Protein AF-A0A1Q7Y0C9-F1 (afdb_monomer_lite)

Structure (mmCIF, N/CA/C/O backbone):
data_AF-A0A1Q7Y0C9-F1
#
_entry.id   AF-A0A1Q7Y0C9-F1
#
loop_
_atom_site.group_PDB
_atom_site.id
_atom_site.type_symbol
_atom_site.label_atom_id
_atom_site.label_alt_id
_atom_site.label_comp_id
_atom_site.label_asym_id
_atom_site.label_entity_id
_atom_site.label_seq_id
_atom_site.pdbx_PDB_ins_code
_atom_site.Cartn_x
_atom_site.Cartn_y
_atom_site.Cartn_z
_atom_site.occupancy
_atom_site.B_iso_or_equiv
_atom_site.auth_seq_id
_atom_site.auth_comp_id
_atom_site.auth_asym_id
_atom_site.auth_atom_id
_atom_site.pdbx_PDB_model_num
ATOM 1 N N . MET A 1 1 ? -30.301 -4.839 29.685 1.00 45.22 1 MET A N 1
ATOM 2 C CA . MET A 1 1 ? -29.596 -4.344 28.488 1.00 45.22 1 MET A CA 1
ATOM 3 C C . MET A 1 1 ? -28.130 -4.362 28.847 1.00 45.22 1 MET A C 1
ATOM 5 O O . MET A 1 1 ? -27.783 -3.764 29.854 1.00 45.22 1 MET A O 1
ATOM 9 N N . THR A 1 2 ? -27.330 -5.170 28.160 1.00 51.69 2 THR A N 1
ATOM 10 C CA . THR A 1 2 ? -25.872 -5.167 28.324 1.00 51.69 2 THR A CA 1
ATOM 11 C C . THR A 1 2 ? -25.361 -3.775 27.978 1.00 51.69 2 THR A C 1
ATOM 13 O O . THR A 1 2 ? -25.738 -3.238 26.938 1.00 51.69 2 THR A O 1
ATOM 16 N N . ASP A 1 3 ? -24.604 -3.178 28.890 1.00 73.81 3 ASP A N 1
ATOM 17 C CA . ASP A 1 3 ? -24.022 -1.852 28.701 1.00 73.81 3 ASP A CA 1
ATOM 18 C C . ASP A 1 3 ? -23.021 -1.920 27.531 1.00 73.81 3 ASP A C 1
ATOM 20 O O . ASP A 1 3 ? -22.303 -2.912 27.389 1.00 73.81 3 ASP A O 1
ATOM 24 N N . PHE A 1 4 ? -23.042 -0.933 26.636 1.00 86.06 4 PHE A N 1
ATOM 25 C CA . PHE A 1 4 ? -22.224 -0.933 25.418 1.00 86.06 4 PHE A CA 1
ATOM 26 C C . PHE A 1 4 ? -20.735 -0.820 25.776 1.00 86.06 4 PHE A C 1
ATOM 28 O O . PHE A 1 4 ? -20.352 0.054 26.557 1.00 86.06 4 PHE A O 1
ATOM 35 N N . ALA A 1 5 ? -19.906 -1.698 25.205 1.00 94.81 5 ALA A N 1
ATOM 36 C CA . ALA A 1 5 ? -18.457 -1.712 25.390 1.00 94.81 5 ALA A CA 1
ATOM 37 C C . ALA A 1 5 ? -17.766 -1.419 24.043 1.00 94.81 5 ALA A C 1
ATOM 39 O O . ALA A 1 5 ? -17.769 -2.284 23.160 1.00 94.81 5 ALA A O 1
ATOM 40 N N . PRO A 1 6 ? -17.225 -0.203 23.834 1.00 97.12 6 PRO A N 1
ATOM 41 C CA . PRO A 1 6 ? -16.571 0.160 22.582 1.00 97.12 6 PRO A CA 1
ATOM 42 C C . PRO A 1 6 ? -15.253 -0.597 22.413 1.00 97.12 6 PRO A C 1
ATOM 44 O O . PRO A 1 6 ? -14.528 -0.831 23.378 1.00 97.12 6 PRO A O 1
ATOM 47 N N . ARG A 1 7 ? -14.909 -0.924 21.166 1.00 97.69 7 ARG A N 1
ATOM 48 C CA . ARG A 1 7 ? -13.660 -1.603 20.818 1.00 97.69 7 ARG A CA 1
ATOM 49 C C . ARG A 1 7 ? -12.963 -0.894 19.670 1.00 97.69 7 ARG A C 1
ATOM 51 O O . ARG A 1 7 ? -13.550 -0.747 18.606 1.00 97.69 7 ARG A O 1
ATOM 58 N N . LEU A 1 8 ? -11.706 -0.503 19.847 1.00 97.25 8 LEU A N 1
ATOM 59 C CA . LEU A 1 8 ? -10.852 -0.079 18.742 1.00 97.25 8 LEU A CA 1
ATOM 60 C C . LEU A 1 8 ? -10.494 -1.276 17.871 1.00 97.25 8 LEU A C 1
ATOM 62 O O . LEU A 1 8 ? -10.134 -2.350 18.360 1.00 97.25 8 LEU A O 1
ATOM 66 N N . ARG A 1 9 ? -10.503 -1.064 16.562 1.00 95.69 9 ARG A N 1
ATOM 67 C CA . ARG A 1 9 ? -9.889 -2.015 15.636 1.00 95.69 9 ARG A CA 1
ATOM 68 C C . ARG A 1 9 ? -8.356 -1.891 15.661 1.00 95.69 9 ARG A C 1
ATOM 70 O O . ARG A 1 9 ? -7.823 -0.927 16.214 1.00 95.69 9 ARG A O 1
ATOM 77 N N . PRO A 1 10 ? -7.620 -2.810 15.013 1.00 92.62 10 PRO A N 1
ATOM 78 C CA . PRO A 1 10 ? -6.186 -2.644 14.801 1.00 92.62 10 PRO A CA 1
ATOM 79 C C . PRO A 1 10 ? -5.892 -1.344 14.035 1.00 92.62 10 PRO A C 1
ATOM 81 O O . PRO A 1 10 ? -6.338 -1.160 12.900 1.00 92.62 10 PRO A O 1
ATOM 84 N N . LEU A 1 11 ? -5.164 -0.438 14.685 1.00 94.62 11 LEU A N 1
ATOM 85 C CA . LEU A 1 11 ? -4.828 0.905 14.213 1.00 94.62 11 LEU A CA 1
ATOM 86 C C . LEU A 1 11 ? -3.353 1.187 14.493 1.00 94.62 11 LEU A C 1
ATOM 88 O O . LEU A 1 11 ? -2.754 0.585 15.386 1.00 94.62 11 LEU A O 1
ATOM 92 N N . GLU A 1 12 ? -2.773 2.134 13.762 1.00 94.19 12 GLU A N 1
ATOM 93 C CA . GLU A 1 12 ? -1.413 2.591 14.032 1.00 94.19 12 GLU A CA 1
ATOM 94 C C . GLU A 1 12 ? -1.440 3.829 14.931 1.00 94.19 12 GLU A C 1
ATOM 96 O O . GLU A 1 12 ? -2.033 4.852 14.578 1.00 94.19 12 GLU A O 1
ATOM 101 N N . ALA A 1 13 ? -0.754 3.745 16.072 1.00 94.88 13 ALA A N 1
ATOM 102 C CA . ALA A 1 13 ? -0.490 4.877 16.950 1.00 94.88 13 ALA A CA 1
ATOM 103 C C . ALA A 1 13 ? 0.917 5.433 16.697 1.00 94.88 13 ALA A C 1
ATOM 105 O O . ALA A 1 13 ? 1.903 4.697 16.758 1.00 94.88 13 ALA A O 1
ATOM 106 N N . PHE A 1 14 ? 1.030 6.739 16.464 1.00 94.06 14 PHE A N 1
ATOM 107 C CA . PHE A 1 14 ? 2.311 7.388 16.186 1.00 94.06 14 PHE A CA 1
ATOM 108 C C . PHE A 1 14 ? 2.414 8.759 16.874 1.00 94.06 14 PHE A C 1
ATOM 110 O O . PHE A 1 14 ? 1.404 9.433 17.083 1.00 94.06 14 PHE A O 1
ATOM 117 N N . PRO A 1 15 ? 3.623 9.187 17.279 1.00 94.38 15 PRO A N 1
ATOM 118 C CA . PRO A 1 15 ? 3.812 10.479 17.924 1.00 94.38 15 PRO A CA 1
ATOM 119 C C . PRO A 1 15 ? 3.786 11.621 16.904 1.00 94.38 15 PRO A C 1
ATOM 121 O O . PRO A 1 15 ? 4.458 11.556 15.876 1.00 94.38 15 PRO A O 1
ATOM 124 N N . VAL A 1 16 ? 3.104 12.714 17.244 1.00 94.00 16 VAL A N 1
ATOM 125 C CA . VAL A 1 16 ? 3.073 13.950 16.450 1.00 94.00 16 VAL A CA 1
ATOM 126 C C . VAL A 1 16 ? 3.306 15.177 17.329 1.00 94.00 16 VAL A C 1
ATOM 128 O O . VAL A 1 16 ? 3.037 15.160 18.531 1.00 94.00 16 VAL A O 1
ATOM 131 N N . GLN A 1 17 ? 3.836 16.246 16.733 1.00 92.06 17 GLN A N 1
ATOM 132 C CA . GLN A 1 17 ? 3.912 17.561 17.368 1.00 92.06 17 GLN A CA 1
ATOM 133 C C . GLN A 1 17 ? 2.666 18.359 16.987 1.00 92.06 17 GLN A C 1
ATOM 135 O O . GLN A 1 17 ? 2.412 18.577 15.805 1.00 92.06 17 GLN A O 1
ATOM 140 N N . HIS A 1 18 ? 1.904 18.800 17.979 1.00 86.81 18 HIS A N 1
ATOM 141 C CA . HIS A 1 18 ? 0.714 19.619 17.793 1.00 86.81 18 HIS A CA 1
ATOM 142 C C . HIS A 1 18 ? 0.736 20.759 18.811 1.00 86.81 18 HIS A C 1
ATOM 144 O O . HIS A 1 18 ? 0.892 20.518 20.007 1.00 86.81 18 HIS A O 1
ATOM 150 N N . GLU A 1 19 ? 0.667 22.002 18.328 1.00 86.88 19 GLU A N 1
ATOM 151 C CA . GLU A 1 19 ? 0.735 23.216 19.163 1.00 86.88 19 GLU A CA 1
ATOM 152 C C . GLU A 1 19 ? 1.932 23.236 20.141 1.00 86.88 19 GLU A C 1
ATOM 154 O O . GLU A 1 19 ? 1.825 23.616 21.306 1.00 86.88 19 GLU A O 1
ATOM 159 N N . GLY A 1 20 ? 3.101 22.774 19.680 1.00 86.75 20 GLY A N 1
ATOM 160 C CA . GLY A 1 20 ? 4.326 22.723 20.489 1.00 86.75 20 GLY A CA 1
ATOM 161 C C . GLY A 1 20 ? 4.345 21.630 21.565 1.00 86.75 20 GLY A C 1
ATOM 162 O O . GLY A 1 20 ? 5.269 21.590 22.378 1.00 86.75 20 GLY A O 1
ATOM 163 N N . ARG A 1 21 ? 3.350 20.736 21.584 1.00 87.88 21 ARG A N 1
ATOM 164 C CA . ARG A 1 21 ? 3.282 19.579 22.482 1.00 87.88 21 ARG A CA 1
ATOM 165 C C . ARG A 1 21 ? 3.324 18.278 21.692 1.00 87.88 21 ARG A C 1
ATOM 167 O O . ARG A 1 21 ? 2.739 18.155 20.620 1.00 87.88 21 ARG A O 1
ATOM 174 N N . ARG A 1 22 ? 3.972 17.268 22.272 1.00 88.75 22 ARG A N 1
ATOM 175 C CA . ARG A 1 22 ? 3.961 15.908 21.730 1.00 88.75 22 ARG A CA 1
ATOM 176 C C . ARG A 1 22 ? 2.673 15.204 22.157 1.00 88.75 22 ARG A C 1
ATOM 178 O O . ARG A 1 22 ? 2.444 15.037 23.352 1.00 88.75 22 ARG A O 1
ATOM 185 N N . VAL A 1 23 ? 1.871 14.775 21.189 1.00 93.94 23 VAL A N 1
ATOM 186 C CA . VAL A 1 23 ? 0.656 13.971 21.395 1.00 93.94 23 VAL A CA 1
ATOM 187 C C . VAL A 1 23 ? 0.742 12.682 20.578 1.00 93.94 23 VAL A C 1
ATOM 189 O O . VAL A 1 23 ? 1.576 12.570 19.676 1.00 93.94 23 VAL A O 1
ATOM 192 N N . LEU A 1 24 ? -0.078 11.686 20.913 1.00 95.50 24 LEU A N 1
ATOM 193 C CA . LEU A 1 24 ? -0.264 10.520 20.051 1.00 95.50 24 LEU A CA 1
ATOM 194 C C . LEU A 1 24 ? -1.356 10.818 19.029 1.00 95.50 24 LEU A C 1
ATOM 196 O O . LEU A 1 24 ? -2.291 11.560 19.316 1.00 95.50 24 LEU A O 1
ATOM 200 N N . ALA A 1 25 ? -1.235 10.233 17.847 1.00 96.19 25 ALA A N 1
ATOM 201 C CA . ALA A 1 25 ? -2.270 10.229 16.833 1.00 96.19 25 ALA A CA 1
ATOM 202 C C . ALA A 1 25 ? -2.578 8.793 16.406 1.00 96.19 25 ALA A C 1
ATOM 204 O O . ALA A 1 25 ? -1.681 7.947 16.400 1.00 96.19 25 ALA A O 1
ATOM 205 N N . LEU A 1 26 ? -3.834 8.540 16.048 1.00 96.56 26 LEU A N 1
ATOM 206 C CA . LEU A 1 26 ? -4.280 7.300 15.424 1.00 96.56 26 LEU A CA 1
ATOM 207 C C . LEU A 1 26 ? -4.506 7.524 13.935 1.00 96.56 26 LEU A C 1
ATOM 209 O O . LEU A 1 26 ? -5.112 8.521 13.535 1.00 96.56 26 LEU A O 1
ATOM 213 N N . ARG A 1 27 ? -4.061 6.560 13.133 1.00 95.62 27 ARG A N 1
ATOM 214 C CA . ARG A 1 27 ? -4.407 6.445 11.715 1.00 95.62 27 ARG A CA 1
ATOM 215 C C . ARG A 1 27 ? -4.712 5.002 11.352 1.00 95.62 27 ARG A C 1
ATOM 217 O O . ARG A 1 27 ? -4.357 4.069 12.076 1.00 95.62 27 ARG A O 1
ATOM 224 N N . ASP A 1 28 ? -5.323 4.840 10.191 1.00 94.56 28 ASP A N 1
ATOM 225 C CA . ASP A 1 28 ? -5.639 3.540 9.634 1.00 94.56 28 ASP A CA 1
ATOM 226 C C . ASP A 1 28 ? -4.663 3.114 8.528 1.00 94.56 28 ASP A C 1
ATOM 228 O O . ASP A 1 28 ? -4.804 3.563 7.388 1.00 94.56 28 ASP A O 1
ATOM 232 N N . PRO A 1 29 ? -3.723 2.196 8.805 1.00 89.06 29 PRO A N 1
ATOM 233 C CA . PRO A 1 29 ? -2.840 1.677 7.764 1.00 89.06 29 PRO A CA 1
ATOM 234 C C . PRO A 1 29 ? -3.582 0.822 6.720 1.00 89.06 29 PRO A C 1
ATOM 236 O O . PRO A 1 29 ? -3.101 0.677 5.600 1.00 89.06 29 PRO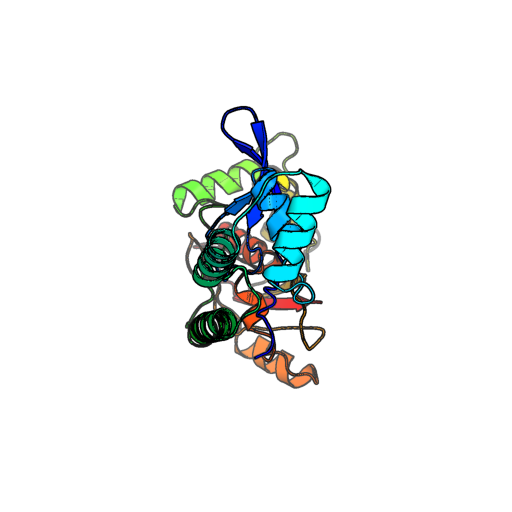 A O 1
ATOM 239 N N . ALA A 1 30 ? -4.760 0.276 7.043 1.00 89.69 30 ALA A N 1
ATOM 240 C CA . ALA A 1 30 ? -5.569 -0.508 6.112 1.00 89.69 30 ALA A CA 1
ATOM 241 C C . ALA A 1 30 ? -6.446 0.366 5.193 1.00 89.69 30 ALA A C 1
ATOM 243 O O . ALA A 1 30 ? -7.084 -0.150 4.274 1.00 89.69 30 ALA A O 1
ATOM 244 N N . GLY A 1 31 ? -6.480 1.686 5.404 1.00 91.81 31 GLY A N 1
ATOM 245 C CA . GLY A 1 31 ? -7.101 2.660 4.506 1.00 91.81 31 GLY A CA 1
ATOM 246 C C . GLY A 1 31 ? -8.608 2.488 4.289 1.00 91.81 31 GLY A C 1
ATOM 247 O O . GLY A 1 31 ? -9.076 2.616 3.157 1.00 91.81 31 GLY A O 1
ATOM 248 N N . TYR A 1 32 ? -9.352 2.145 5.339 1.00 95.06 32 TYR A N 1
ATOM 249 C CA . TYR A 1 32 ? -10.814 2.246 5.424 1.00 95.06 32 TYR A CA 1
ATOM 250 C C . TYR A 1 32 ? -11.287 3.611 5.948 1.00 95.06 32 TYR A C 1
ATOM 252 O O . TYR A 1 32 ? -12.479 3.907 5.909 1.00 95.06 32 TYR A O 1
ATOM 260 N N . THR A 1 33 ? -10.366 4.441 6.435 1.00 95.00 33 THR A N 1
ATOM 261 C CA . THR A 1 33 ? -10.578 5.862 6.722 1.00 95.00 33 THR A CA 1
ATOM 262 C C . THR A 1 33 ? -9.280 6.627 6.484 1.00 95.00 33 THR A C 1
ATOM 264 O O . THR A 1 33 ? -8.203 6.115 6.786 1.00 95.00 33 THR A O 1
ATOM 267 N N . ASP A 1 34 ? -9.383 7.842 5.952 1.00 93.38 34 ASP A N 1
ATOM 268 C CA . ASP A 1 34 ? -8.245 8.762 5.801 1.00 93.38 34 ASP A CA 1
ATOM 269 C C . ASP A 1 34 ? -8.164 9.758 6.974 1.00 93.38 34 ASP A C 1
ATOM 271 O O . ASP A 1 34 ? -7.263 10.597 7.036 1.00 93.38 34 ASP A O 1
ATOM 275 N N . ALA A 1 35 ? -9.108 9.679 7.919 1.00 95.69 35 ALA A N 1
ATOM 276 C CA . ALA A 1 35 ? -9.108 10.517 9.105 1.00 95.69 35 ALA A CA 1
ATOM 277 C C . ALA A 1 35 ? -7.892 10.213 9.994 1.00 95.69 35 ALA A C 1
ATOM 279 O O . ALA A 1 35 ? -7.455 9.069 10.136 1.00 95.69 35 ALA A O 1
ATOM 280 N N . ILE A 1 36 ? -7.378 11.257 10.643 1.00 95.50 36 ILE A N 1
ATOM 281 C CA . ILE A 1 36 ? -6.349 11.156 11.678 1.00 95.50 36 ILE A CA 1
ATOM 282 C C . ILE A 1 36 ? -6.936 11.732 12.958 1.00 95.50 36 ILE A C 1
ATOM 284 O O . ILE A 1 36 ? -7.390 12.876 12.979 1.00 95.50 36 ILE A O 1
ATOM 288 N N . VAL A 1 37 ? -6.899 10.949 14.033 1.00 95.62 37 VAL A N 1
ATOM 289 C CA . VAL A 1 37 ? -7.392 11.382 15.343 1.00 95.62 37 VAL A CA 1
ATOM 290 C C . VAL A 1 37 ? -6.207 11.727 16.222 1.00 95.62 37 VAL A C 1
ATOM 292 O O . VAL A 1 37 ? -5.378 10.872 16.521 1.00 95.62 37 VAL A O 1
ATOM 295 N N . LEU A 1 38 ? -6.138 12.980 16.664 1.00 95.38 38 LEU A N 1
ATOM 296 C CA . LEU A 1 38 ? -5.206 13.392 17.705 1.00 95.38 38 LEU A CA 1
ATOM 297 C C . LEU A 1 38 ? -5.746 12.955 19.066 1.00 95.38 38 LEU A C 1
ATOM 299 O O . LEU A 1 38 ? -6.907 13.201 19.385 1.00 95.38 38 LEU A O 1
ATOM 303 N N . LEU A 1 39 ? -4.887 12.360 19.887 1.00 93.69 39 LEU A N 1
ATOM 304 C CA . LEU A 1 39 ? -5.197 11.912 21.239 1.00 93.69 39 LEU A CA 1
ATOM 305 C C . LEU A 1 39 ? -4.432 12.759 22.268 1.00 93.69 39 LEU A C 1
ATOM 307 O O . LEU A 1 39 ? -3.344 12.377 22.718 1.00 93.69 39 LEU A O 1
ATOM 311 N N . PRO A 1 40 ? -4.977 13.922 22.677 1.00 89.69 40 PRO A N 1
ATOM 312 C CA . PRO A 1 40 ? -4.571 14.571 23.916 1.00 89.69 40 PRO A CA 1
ATOM 313 C C . PRO A 1 40 ? -4.724 13.614 25.101 1.00 89.69 40 PRO A C 1
ATOM 315 O O . PRO A 1 40 ? -5.529 12.688 25.061 1.00 89.69 40 PRO A O 1
ATOM 318 N N . ARG A 1 41 ? -3.990 13.864 26.188 1.00 86.56 41 ARG A N 1
ATOM 319 C CA . ARG A 1 41 ? -3.847 12.924 27.313 1.00 86.56 41 ARG A CA 1
ATOM 320 C C . ARG A 1 41 ? -5.161 12.314 27.830 1.00 86.56 41 ARG A C 1
ATOM 322 O O . ARG A 1 41 ? -5.248 11.098 27.911 1.00 86.56 41 ARG A O 1
ATOM 329 N N . VAL A 1 42 ? -6.167 13.135 28.134 1.00 86.94 42 VAL A N 1
ATOM 330 C CA . VAL A 1 42 ? -7.455 12.646 28.669 1.00 86.94 42 VAL A CA 1
ATOM 331 C C . VAL A 1 42 ? -8.179 11.759 27.653 1.00 86.94 42 VAL A C 1
ATOM 333 O O . VAL A 1 42 ? -8.734 10.722 28.003 1.00 86.94 42 VAL A O 1
ATOM 336 N N . LEU A 1 43 ? -8.140 12.138 26.373 1.00 91.69 43 LEU A N 1
ATOM 337 C CA . LEU A 1 43 ? -8.740 11.340 25.310 1.00 91.69 43 LEU A CA 1
ATOM 338 C C . LEU A 1 43 ? -7.986 10.020 25.119 1.00 91.69 43 LEU A C 1
ATOM 340 O O . LEU A 1 43 ? -8.622 8.992 24.942 1.00 91.69 43 LEU A O 1
ATOM 344 N N . LEU A 1 44 ? -6.652 10.034 25.205 1.00 92.88 44 LEU A N 1
ATOM 345 C CA . LEU A 1 44 ? -5.833 8.822 25.164 1.00 92.88 44 LEU A CA 1
ATOM 346 C C . LEU A 1 44 ? -6.207 7.851 26.290 1.00 92.88 44 LEU A C 1
ATOM 348 O O . LEU A 1 44 ? -6.342 6.663 26.029 1.00 92.88 44 LEU A O 1
ATOM 352 N N . GLU A 1 45 ? -6.389 8.343 27.516 1.00 92.00 45 GLU A N 1
ATOM 353 C CA . GLU A 1 45 ? -6.759 7.518 28.674 1.00 92.00 45 GLU A CA 1
ATOM 354 C C . GLU A 1 45 ? -8.143 6.870 28.475 1.00 92.00 45 GLU A C 1
ATOM 356 O O . GLU A 1 45 ? -8.277 5.662 28.658 1.00 92.00 45 GLU A O 1
ATOM 361 N N . ILE A 1 46 ? -9.138 7.625 27.993 1.00 94.75 46 ILE A N 1
ATOM 362 C CA . ILE A 1 46 ? -10.472 7.092 27.654 1.00 94.75 46 ILE A CA 1
ATOM 363 C C . ILE A 1 46 ? -10.381 6.047 26.534 1.00 94.75 46 ILE A C 1
ATOM 365 O O . ILE A 1 46 ? -10.857 4.925 26.683 1.00 94.75 46 ILE A O 1
ATOM 369 N N . VAL A 1 47 ? -9.746 6.409 25.418 1.00 95.62 47 VAL A N 1
ATOM 370 C CA . VAL A 1 47 ? -9.655 5.581 24.207 1.00 95.62 47 VAL A CA 1
ATOM 371 C C . VAL A 1 47 ? -8.812 4.325 24.447 1.00 95.62 47 VAL A C 1
ATOM 373 O O . VAL A 1 47 ? -9.062 3.296 23.830 1.00 95.62 47 VAL A O 1
ATOM 376 N N . SER A 1 48 ? -7.861 4.357 25.386 1.00 95.12 48 SER A N 1
ATOM 377 C CA . SER A 1 48 ? -7.078 3.175 25.771 1.00 95.12 48 SER A CA 1
ATOM 378 C C . SER A 1 48 ? -7.905 2.070 26.435 1.00 95.12 48 SER A C 1
ATOM 380 O O . SER A 1 48 ? -7.455 0.930 26.469 1.00 95.12 48 SER A O 1
ATOM 382 N N . LEU A 1 49 ? -9.108 2.400 26.921 1.00 96.44 49 LEU A N 1
ATOM 383 C CA . LEU A 1 49 ? -10.065 1.461 27.510 1.00 96.44 49 LEU A CA 1
ATOM 384 C C . LEU A 1 49 ? -11.145 1.014 26.510 1.00 96.44 49 LEU A C 1
ATOM 386 O O . LEU A 1 49 ? -12.089 0.332 26.891 1.00 96.44 49 LEU A O 1
ATOM 390 N N . PHE A 1 50 ? -11.044 1.397 25.233 1.00 97.31 50 PHE A N 1
ATOM 391 C CA . PHE A 1 50 ? -11.951 0.922 24.184 1.00 97.31 50 PHE A CA 1
ATOM 392 C C . PHE A 1 50 ? -11.468 -0.442 23.675 1.00 97.31 50 PHE A C 1
ATOM 394 O O . PHE A 1 50 ? -10.988 -0.577 22.548 1.00 97.31 50 PHE A O 1
ATOM 401 N N . ASP A 1 51 ? -11.553 -1.457 24.526 1.00 96.56 51 ASP A N 1
ATOM 402 C CA . ASP A 1 51 ? -11.076 -2.821 24.273 1.00 96.56 51 ASP A CA 1
ATOM 403 C C . ASP A 1 51 ? -12.202 -3.834 24.006 1.00 96.56 51 ASP A C 1
ATOM 405 O O . ASP A 1 51 ? -11.933 -4.973 23.622 1.00 96.56 51 ASP A O 1
ATOM 409 N N . GLY A 1 52 ? -13.461 -3.407 24.126 1.00 96.56 52 GLY A N 1
ATOM 410 C CA . GLY A 1 52 ? -14.644 -4.262 24.036 1.00 96.56 52 GLY A CA 1
ATOM 411 C C . GLY A 1 52 ? -14.970 -5.018 25.326 1.00 96.56 52 GLY A C 1
ATOM 412 O O . GLY A 1 52 ? -15.938 -5.776 25.343 1.00 96.56 52 GLY A O 1
ATOM 413 N N . GLU A 1 53 ? -14.198 -4.814 26.396 1.00 96.38 53 GLU A N 1
ATOM 414 C CA . GLU A 1 53 ? -14.422 -5.413 27.716 1.00 96.38 53 GLU A CA 1
ATOM 415 C C . GLU A 1 53 ? -14.965 -4.384 28.715 1.00 96.38 53 GLU A C 1
ATOM 417 O O . GLU A 1 53 ? -15.815 -4.722 29.541 1.00 96.38 53 GLU A O 1
ATOM 422 N N . HIS A 1 54 ? -14.529 -3.124 28.619 1.00 96.56 54 HIS A N 1
ATOM 423 C CA . HIS A 1 54 ? -15.007 -2.049 29.486 1.00 96.56 54 HIS A CA 1
ATOM 424 C C . HIS A 1 54 ? -16.259 -1.373 28.921 1.00 96.56 54 HIS A C 1
ATOM 426 O O . HIS A 1 54 ? -16.248 -0.799 27.830 1.00 96.56 54 HIS A O 1
ATOM 432 N N . SER A 1 55 ? -17.342 -1.373 29.702 1.00 96.62 55 SER A N 1
ATOM 433 C CA . SER A 1 55 ? -18.519 -0.561 29.390 1.00 96.62 55 SER A CA 1
ATOM 434 C C . SER A 1 55 ? -18.249 0.932 29.600 1.00 96.62 55 SER A C 1
ATOM 436 O O . SER A 1 55 ? -17.322 1.324 30.312 1.00 96.62 55 SER A O 1
ATOM 438 N N . ILE A 1 56 ? -19.119 1.795 29.071 1.00 95.62 56 ILE A N 1
ATOM 439 C CA . ILE A 1 56 ? -19.075 3.244 29.343 1.00 95.62 56 ILE A CA 1
ATOM 440 C C . ILE A 1 56 ? -19.051 3.546 30.855 1.00 95.62 56 ILE A C 1
ATOM 442 O O . ILE A 1 56 ? -18.333 4.447 31.303 1.00 95.62 56 ILE A O 1
ATOM 446 N N . ALA A 1 57 ? -19.804 2.787 31.660 1.00 94.25 57 ALA A N 1
ATOM 447 C CA . ALA A 1 57 ? -19.812 2.932 33.112 1.00 94.25 57 ALA A CA 1
ATOM 448 C C . ALA A 1 57 ? -18.474 2.527 33.756 1.00 94.25 57 ALA A C 1
ATOM 450 O O . ALA A 1 57 ? -18.006 3.216 34.669 1.00 94.25 57 ALA A O 1
ATOM 451 N N . ASP A 1 58 ? -17.843 1.455 33.268 1.00 95.12 58 ASP A N 1
ATOM 452 C CA . ASP A 1 58 ? -16.532 1.002 33.749 1.00 95.12 58 ASP A CA 1
ATOM 453 C C . ASP A 1 58 ? -15.437 2.016 33.412 1.00 95.12 58 ASP A C 1
ATOM 455 O O . ASP A 1 58 ? -14.626 2.362 34.276 1.00 95.12 58 ASP A O 1
ATOM 459 N N . ILE A 1 59 ? -15.461 2.555 32.188 1.00 94.69 59 ILE A N 1
ATOM 460 C CA . ILE A 1 59 ? -14.533 3.593 31.720 1.00 94.69 59 ILE A CA 1
ATOM 461 C C . ILE A 1 59 ? -14.665 4.837 32.602 1.00 94.69 59 ILE A C 1
ATOM 463 O O . ILE A 1 59 ? -13.668 5.331 33.131 1.00 94.69 59 ILE A O 1
ATOM 467 N N . GLN A 1 60 ? -15.890 5.312 32.848 1.00 94.19 60 GLN A N 1
ATOM 468 C CA . GLN A 1 60 ? -16.132 6.442 33.749 1.00 94.19 60 GLN A CA 1
ATOM 469 C C . GLN A 1 60 ? -15.547 6.191 35.148 1.00 94.19 60 GLN A C 1
ATOM 471 O O . GLN A 1 60 ? -14.866 7.057 35.706 1.00 94.19 60 GLN A O 1
ATOM 476 N N . ALA A 1 61 ? -15.802 5.013 35.724 1.00 93.44 61 ALA A N 1
ATOM 477 C CA . ALA A 1 61 ? -15.299 4.656 37.046 1.00 93.44 61 ALA A CA 1
ATOM 478 C C . ALA A 1 61 ? -13.762 4.566 37.077 1.00 93.44 61 ALA A C 1
ATOM 480 O O . ALA A 1 61 ? -13.141 4.956 38.068 1.00 93.44 61 ALA A O 1
ATOM 481 N N . ALA A 1 62 ? -13.130 4.074 36.009 1.00 92.81 62 ALA A N 1
ATOM 482 C CA . ALA A 1 62 ? -11.677 4.016 35.877 1.00 92.81 62 ALA A CA 1
ATOM 483 C C . ALA A 1 62 ? -11.047 5.418 35.830 1.00 92.81 62 ALA A C 1
ATOM 485 O O . ALA A 1 62 ? -10.158 5.706 36.634 1.00 92.81 62 ALA A O 1
ATOM 486 N N . ILE A 1 63 ? -11.562 6.309 34.977 1.00 91.56 63 ILE A N 1
ATOM 487 C CA . ILE A 1 63 ? -11.052 7.682 34.842 1.00 91.56 63 ILE A CA 1
ATOM 488 C C . ILE A 1 63 ? -11.220 8.469 36.148 1.00 91.56 63 ILE A C 1
ATOM 490 O O . ILE A 1 63 ? -10.264 9.091 36.618 1.00 91.56 63 ILE A O 1
ATOM 494 N N . MET A 1 64 ? -12.391 8.370 36.791 1.00 90.94 64 MET A N 1
ATOM 495 C CA . MET A 1 64 ? -12.644 9.007 38.088 1.00 90.94 64 MET A CA 1
ATOM 496 C C . MET A 1 64 ? -11.640 8.545 39.154 1.00 90.94 64 MET A C 1
ATOM 498 O O . MET A 1 64 ? -11.091 9.366 39.887 1.00 90.94 64 MET A O 1
ATOM 502 N N . ARG A 1 65 ? -11.362 7.236 39.238 1.00 89.19 65 ARG A N 1
ATOM 503 C CA . ARG A 1 65 ? -10.406 6.689 40.218 1.00 89.19 65 ARG A CA 1
ATOM 504 C C . ARG A 1 65 ? -8.974 7.167 39.988 1.00 89.19 65 ARG A C 1
ATOM 506 O O . ARG A 1 65 ? -8.249 7.348 40.960 1.00 89.19 65 ARG A O 1
ATOM 513 N N . GLN A 1 66 ? -8.561 7.340 38.735 1.00 85.44 66 GLN A N 1
ATOM 514 C CA . GLN A 1 66 ? -7.179 7.677 38.395 1.00 85.44 66 GLN A CA 1
ATOM 515 C C . GLN A 1 66 ? -6.887 9.184 38.476 1.00 85.44 66 GLN A C 1
ATOM 517 O O . GLN A 1 66 ? -5.792 9.567 38.886 1.00 85.44 66 GLN A O 1
ATOM 522 N N . HIS A 1 67 ? -7.851 10.035 38.110 1.00 79.50 67 HIS A N 1
ATOM 523 C CA . HIS A 1 67 ? -7.634 11.481 37.964 1.00 79.50 67 HIS A CA 1
ATOM 524 C C . HIS A 1 67 ? -8.434 12.343 38.943 1.00 79.50 67 HIS A C 1
ATOM 526 O O . HIS A 1 67 ? -8.131 13.523 39.092 1.00 79.50 67 HIS A O 1
ATOM 532 N N . GLY A 1 68 ? -9.458 11.787 39.600 1.00 77.31 68 GLY A N 1
ATOM 533 C CA . GLY A 1 68 ? -10.398 12.560 40.418 1.00 77.31 68 GLY A CA 1
ATOM 534 C C . GLY A 1 68 ? -11.287 13.516 39.610 1.00 77.31 68 GLY A C 1
ATOM 535 O O . GLY A 1 68 ? -12.057 14.273 40.198 1.00 77.31 68 GLY A O 1
ATOM 536 N N . GLU A 1 69 ? -11.192 13.492 38.277 1.00 75.69 69 GLU A N 1
ATOM 537 C CA . GLU A 1 69 ? -12.022 14.275 37.364 1.00 75.69 69 GLU A CA 1
ATOM 538 C C . GLU A 1 69 ? -13.254 13.466 36.939 1.00 75.69 69 GLU A C 1
ATOM 540 O O . GLU A 1 69 ? -13.158 12.304 36.532 1.00 75.69 69 GLU A O 1
ATOM 545 N N . LEU A 1 70 ? -14.433 14.091 37.015 1.00 78.56 70 LEU A N 1
ATOM 546 C CA . LEU A 1 70 ? -15.682 13.484 36.563 1.00 78.56 70 LEU A CA 1
ATOM 547 C C . LEU A 1 70 ? -15.842 13.699 35.054 1.00 78.56 70 LEU A C 1
ATOM 549 O O . LEU A 1 70 ? -16.329 14.739 34.616 1.00 78.56 70 LEU A O 1
ATOM 553 N N . VAL A 1 71 ? -15.475 12.694 34.261 1.00 88.44 71 VAL A N 1
ATOM 554 C CA . VAL A 1 71 ? -15.909 12.611 32.861 1.00 88.44 71 VAL A CA 1
ATOM 555 C C . VAL A 1 71 ? -17.318 12.017 32.836 1.00 88.44 71 VAL A C 1
ATOM 557 O O . VAL A 1 71 ? -17.583 10.976 33.447 1.00 88.44 71 VAL A O 1
ATOM 560 N N . SER A 1 72 ? -18.257 12.702 32.184 1.00 92.12 72 SER A N 1
ATOM 561 C CA . SER A 1 72 ? -19.640 12.234 32.094 1.00 92.12 72 SER A CA 1
ATOM 562 C C . SER A 1 72 ? -19.765 11.042 31.139 1.00 92.12 72 SER A C 1
ATOM 564 O O . SER A 1 72 ? -18.948 10.866 30.231 1.00 92.12 72 SER A O 1
ATOM 566 N N . ARG A 1 73 ? -20.795 10.210 31.331 1.00 93.25 73 ARG A N 1
ATOM 567 C CA . ARG A 1 73 ? -21.050 9.063 30.440 1.00 93.25 73 ARG A CA 1
ATOM 568 C C . ARG A 1 73 ? -21.410 9.530 29.040 1.00 93.25 73 ARG A C 1
ATOM 570 O O . ARG A 1 73 ? -20.981 8.925 28.064 1.00 93.25 73 ARG A O 1
ATOM 577 N N . GLU A 1 74 ? -22.142 10.635 28.960 1.00 94.19 74 GLU A N 1
ATOM 578 C CA . GLU A 1 74 ? -22.517 11.302 27.719 1.00 94.19 74 GLU A CA 1
ATOM 579 C C . GLU A 1 74 ? -21.260 11.670 26.933 1.00 94.19 74 GLU A C 1
ATOM 581 O O . GLU A 1 74 ? -21.159 11.344 25.758 1.00 94.19 74 GLU A O 1
ATOM 586 N N . ARG A 1 75 ? -20.240 12.227 27.599 1.00 93.56 75 ARG A N 1
ATOM 587 C CA . ARG A 1 75 ? -18.991 12.601 26.936 1.00 93.56 75 ARG A CA 1
ATOM 588 C C . ARG A 1 75 ? -18.206 11.399 26.410 1.00 93.56 75 ARG A C 1
ATOM 590 O O . ARG A 1 75 ? -17.625 11.480 25.333 1.00 93.56 75 ARG A O 1
ATOM 597 N N . ILE A 1 76 ? -18.152 10.300 27.162 1.00 95.25 76 ILE A N 1
ATOM 598 C CA . ILE A 1 76 ? -17.477 9.068 26.712 1.00 95.25 76 ILE A CA 1
ATOM 599 C C . ILE A 1 76 ? -18.236 8.464 25.522 1.00 95.25 76 ILE A C 1
ATOM 601 O O . ILE A 1 76 ? -17.609 8.016 24.565 1.00 95.25 76 ILE A O 1
ATOM 605 N N . THR A 1 77 ? -19.569 8.512 25.558 1.00 96.31 77 THR A N 1
ATOM 606 C CA . THR A 1 77 ? -20.436 8.054 24.464 1.00 96.31 77 THR A CA 1
ATOM 607 C C . THR A 1 77 ? -20.221 8.899 23.208 1.00 96.31 77 THR A C 1
ATOM 609 O O . THR A 1 77 ? -19.924 8.340 22.164 1.00 96.31 77 THR A O 1
ATOM 612 N N . GLU A 1 78 ? -20.212 10.233 23.319 1.00 96.06 78 GLU A N 1
ATOM 613 C CA . GLU A 1 78 ? -19.891 11.146 22.207 1.00 96.06 78 GLU A CA 1
ATOM 614 C C . GLU A 1 78 ? -18.529 10.836 21.566 1.00 96.06 78 GLU A C 1
ATOM 616 O O . GLU A 1 78 ? -18.376 10.917 20.349 1.00 96.06 78 GLU A O 1
ATOM 621 N N . ILE A 1 79 ? -17.521 10.491 22.377 1.00 96.19 79 ILE A N 1
ATOM 622 C CA . ILE A 1 79 ? -16.197 10.094 21.878 1.00 96.19 79 ILE A CA 1
ATOM 623 C C . ILE A 1 79 ? -16.280 8.768 21.113 1.00 96.19 79 ILE A C 1
ATOM 625 O O . ILE A 1 79 ? -15.678 8.650 20.045 1.00 96.19 79 ILE A O 1
ATOM 629 N N . ALA A 1 80 ? -16.991 7.773 21.651 1.00 96.94 80 ALA A N 1
ATOM 630 C CA . ALA A 1 80 ? -17.175 6.483 20.994 1.00 96.94 80 ALA A CA 1
ATOM 631 C C . ALA A 1 80 ? -17.924 6.629 19.665 1.00 96.94 80 ALA A C 1
ATOM 633 O O . ALA A 1 80 ? -17.437 6.135 18.650 1.00 96.94 80 ALA A O 1
ATOM 634 N N . ASP A 1 81 ? -19.023 7.379 19.655 1.00 96.69 81 ASP A N 1
ATOM 635 C CA . ASP A 1 81 ? -19.825 7.644 18.462 1.00 96.69 81 ASP A CA 1
ATOM 636 C C . ASP A 1 81 ? -18.998 8.378 17.398 1.00 96.69 81 ASP A C 1
ATOM 638 O O . ASP A 1 81 ? -18.946 7.946 16.250 1.00 96.69 81 ASP A O 1
ATOM 642 N N . ALA A 1 82 ? -18.248 9.422 17.776 1.00 96.44 82 ALA A N 1
ATOM 643 C CA . ALA A 1 82 ? -17.387 10.146 16.838 1.00 96.44 82 ALA A CA 1
ATOM 644 C C . ALA A 1 82 ? -16.282 9.255 16.236 1.00 96.44 82 ALA A C 1
ATOM 646 O O . ALA A 1 82 ? -15.947 9.381 15.056 1.00 96.44 82 ALA A O 1
ATOM 647 N N . LEU A 1 83 ? -15.700 8.344 17.023 1.00 97.19 83 LEU A N 1
ATOM 648 C CA . LEU A 1 83 ? -14.721 7.380 16.516 1.00 97.19 83 LEU A CA 1
ATOM 649 C C . LEU A 1 83 ? -15.367 6.324 15.614 1.00 97.19 83 LEU A C 1
ATOM 651 O O . LEU A 1 83 ? -14.756 5.929 14.617 1.00 97.19 83 LEU A O 1
ATOM 655 N N . ASP A 1 84 ? -16.585 5.887 15.923 1.00 97.25 84 ASP A N 1
ATOM 656 C CA . ASP A 1 84 ? -17.330 4.930 15.107 1.00 97.25 84 ASP A CA 1
ATOM 657 C C . ASP A 1 84 ? -17.755 5.525 13.761 1.00 97.25 84 ASP A C 1
ATOM 659 O O . ASP A 1 84 ? -17.539 4.927 12.704 1.00 97.25 84 ASP A O 1
ATOM 663 N N . GLU A 1 85 ? -18.265 6.757 13.771 1.00 96.06 85 GLU A N 1
ATOM 664 C CA . GLU A 1 85 ? -18.587 7.529 12.569 1.00 96.06 85 GLU A CA 1
ATOM 665 C C . GLU A 1 85 ? -17.374 7.668 11.645 1.00 96.06 85 GLU A C 1
ATOM 667 O O . GLU A 1 85 ? -17.494 7.599 10.420 1.00 96.06 85 GLU A O 1
ATOM 672 N N . GLN A 1 86 ? -16.177 7.812 12.214 1.00 96.50 86 GLN A N 1
ATOM 673 C CA . GLN A 1 86 ? -14.926 7.887 11.460 1.00 96.50 86 GLN A CA 1
ATOM 674 C C . GLN A 1 86 ? -14.307 6.512 11.160 1.00 96.50 86 GLN A C 1
ATOM 676 O O . GLN A 1 86 ? -13.322 6.432 10.423 1.00 96.50 86 GLN A O 1
ATOM 681 N N . GLY A 1 87 ? -14.930 5.421 11.614 1.00 96.69 87 GLY A N 1
ATOM 682 C CA . GLY A 1 87 ? -14.550 4.047 11.297 1.00 96.69 87 GLY A CA 1
ATOM 683 C C . GLY A 1 87 ? -13.298 3.584 12.034 1.00 96.69 87 GLY A C 1
ATOM 684 O O . GLY A 1 87 ? -12.494 2.854 11.459 1.00 96.69 87 GLY A O 1
ATOM 685 N N . PHE A 1 88 ? -13.083 4.043 13.267 1.00 97.62 88 PHE A N 1
ATOM 686 C CA . PHE A 1 88 ? -11.997 3.595 14.148 1.00 97.62 88 PHE A CA 1
ATOM 687 C C . PHE A 1 88 ? -12.413 2.447 15.074 1.00 97.62 88 PHE A C 1
ATOM 689 O O . PHE A 1 88 ? -11.542 1.750 15.599 1.00 97.62 88 PHE A O 1
ATOM 696 N N . LEU A 1 89 ? -13.715 2.237 15.277 1.00 97.81 89 LEU A N 1
ATOM 697 C CA . LEU A 1 89 ? -14.213 1.161 16.129 1.00 97.81 89 LEU A CA 1
ATOM 698 C C . LEU A 1 89 ? -14.504 -0.111 15.326 1.00 97.81 89 LEU A C 1
ATOM 700 O O . LEU A 1 89 ? -14.832 -0.064 14.143 1.00 97.81 89 LEU A O 1
ATOM 704 N N . ASP A 1 90 ? -14.361 -1.258 15.983 1.00 97.06 90 ASP A N 1
ATOM 705 C CA . ASP A 1 90 ? -14.854 -2.548 15.508 1.00 97.06 90 ASP A CA 1
ATOM 706 C C . ASP A 1 90 ? -16.357 -2.632 15.809 1.00 97.06 90 ASP A C 1
ATOM 708 O O . ASP A 1 90 ? -16.773 -2.958 16.922 1.00 97.06 90 ASP A O 1
ATOM 712 N N . SER A 1 91 ? -17.173 -2.243 14.829 1.00 96.38 91 SER A N 1
ATOM 713 C CA . SER A 1 91 ? -18.622 -2.079 14.965 1.00 96.38 91 SER A CA 1
ATOM 714 C C . SER A 1 91 ? -19.376 -2.589 13.728 1.00 96.38 91 SER A C 1
ATOM 716 O O . SER A 1 91 ? -18.774 -2.792 12.666 1.00 96.38 91 SER A O 1
ATOM 718 N N . PRO A 1 92 ? -20.712 -2.750 13.807 1.00 96.19 92 PRO A N 1
ATOM 719 C CA . PRO A 1 92 ? -21.537 -3.014 12.629 1.00 96.19 92 PRO A CA 1
ATOM 720 C C . PRO A 1 92 ? -21.380 -1.948 11.533 1.00 96.19 92 PRO A C 1
ATOM 722 O O . PRO A 1 92 ? -21.268 -2.295 10.359 1.00 96.19 92 PRO A O 1
ATOM 725 N N . HIS A 1 93 ? -21.284 -0.669 11.908 1.00 95.69 93 HIS A N 1
ATOM 726 C CA . HIS A 1 93 ? -21.096 0.428 10.957 1.00 95.69 93 HIS A CA 1
ATOM 727 C C . HIS A 1 93 ? -19.741 0.329 10.236 1.00 95.69 93 HIS A C 1
ATOM 729 O O . HIS A 1 93 ? -19.666 0.474 9.012 1.00 95.69 93 HIS A O 1
ATOM 735 N N . PHE A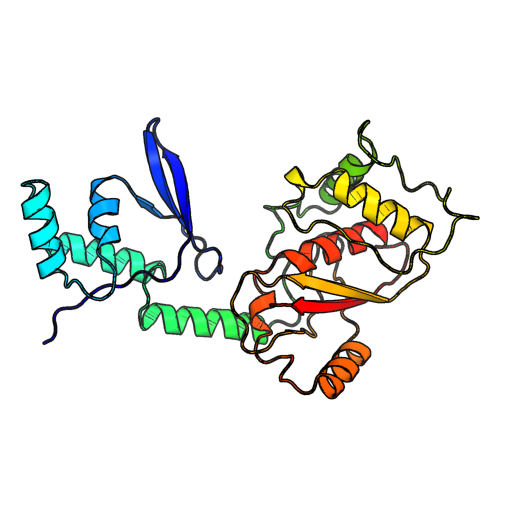 1 94 ? -18.666 -0.008 10.956 1.00 97.50 94 PHE A N 1
ATOM 736 C CA . PHE A 1 94 ? -17.372 -0.276 10.330 1.00 97.50 94 PHE A CA 1
ATOM 737 C C . PHE A 1 94 ? -17.408 -1.514 9.424 1.00 97.50 94 PHE A C 1
ATOM 739 O O . PHE A 1 94 ? -16.807 -1.502 8.348 1.00 97.50 94 PHE A O 1
ATOM 746 N N . ALA A 1 95 ? -18.126 -2.572 9.812 1.00 97.12 95 ALA A N 1
ATOM 747 C CA . ALA A 1 95 ? -18.269 -3.769 8.988 1.00 97.12 95 ALA A CA 1
ATOM 748 C C . ALA A 1 95 ? -18.947 -3.464 7.639 1.00 97.12 95 ALA A C 1
ATOM 750 O O . ALA A 1 95 ? -18.468 -3.929 6.602 1.00 97.12 95 ALA A O 1
ATOM 751 N N . GLU A 1 96 ? -19.999 -2.641 7.641 1.00 97.69 96 GLU A N 1
ATOM 752 C CA . GLU A 1 96 ? -20.663 -2.155 6.425 1.00 97.69 96 GLU A CA 1
ATOM 753 C C . GLU A 1 96 ? -19.725 -1.293 5.571 1.00 97.69 96 GLU A C 1
ATOM 755 O O . GLU A 1 96 ? -19.596 -1.524 4.366 1.00 97.69 96 GLU A O 1
ATOM 760 N N . ARG A 1 97 ? -18.998 -0.352 6.192 1.00 97.25 97 ARG A N 1
ATOM 761 C CA . ARG A 1 97 ? -17.993 0.475 5.505 1.00 97.25 97 ARG A CA 1
ATOM 762 C C . ARG A 1 97 ? -16.918 -0.369 4.832 1.00 97.25 97 ARG A C 1
ATOM 764 O O . ARG A 1 97 ? -16.606 -0.144 3.664 1.00 97.25 97 ARG A O 1
ATOM 771 N N . ARG A 1 98 ? -16.348 -1.333 5.559 1.00 96.19 98 ARG A N 1
ATOM 772 C CA . ARG A 1 98 ? -15.337 -2.254 5.034 1.00 96.19 98 ARG A CA 1
ATOM 773 C C . ARG A 1 98 ? -15.882 -3.017 3.833 1.00 96.19 98 ARG A C 1
ATOM 775 O O . ARG A 1 98 ? -15.252 -2.998 2.783 1.00 96.19 98 ARG A O 1
ATOM 782 N N . ALA A 1 99 ? -17.064 -3.621 3.964 1.00 96.69 99 ALA A N 1
ATOM 783 C CA . ALA A 1 99 ? -17.689 -4.375 2.881 1.00 96.69 99 ALA A CA 1
ATOM 784 C C . ALA A 1 99 ? -17.917 -3.511 1.631 1.00 96.69 99 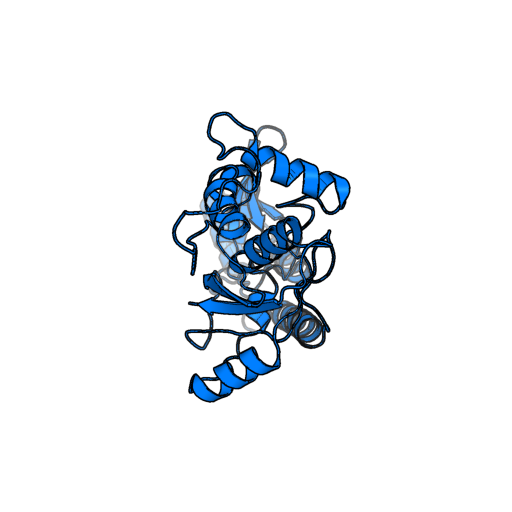ALA A C 1
ATOM 786 O O . ALA A 1 99 ? -17.623 -3.955 0.524 1.00 96.69 99 ALA A O 1
ATOM 787 N N . ALA A 1 100 ? -18.378 -2.267 1.798 1.00 97.69 100 ALA A N 1
ATOM 788 C CA . ALA A 1 100 ? -18.574 -1.339 0.689 1.00 97.69 100 ALA A CA 1
ATOM 789 C C . ALA A 1 100 ? -17.254 -0.976 -0.014 1.00 97.69 100 ALA A C 1
ATOM 791 O O . ALA A 1 100 ? -17.185 -1.001 -1.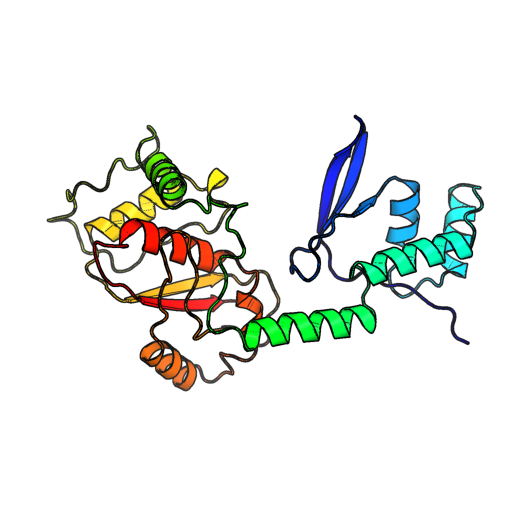243 1.00 97.69 100 ALA A O 1
ATOM 792 N N . ILE A 1 101 ? -16.198 -0.672 0.749 1.00 96.88 101 ILE A N 1
ATOM 793 C CA . ILE A 1 101 ? -14.875 -0.319 0.210 1.00 96.88 101 ILE A CA 1
ATOM 794 C C . ILE A 1 101 ? -14.226 -1.514 -0.499 1.00 96.88 101 ILE A C 1
ATOM 796 O O . ILE A 1 101 ? -13.688 -1.359 -1.597 1.00 96.88 101 ILE A O 1
ATOM 800 N N . ASP A 1 102 ? -14.287 -2.701 0.104 1.00 95.94 102 ASP A N 1
ATOM 801 C CA . ASP A 1 102 ? -13.723 -3.917 -0.480 1.00 95.94 102 ASP A CA 1
ATOM 802 C C . ASP A 1 102 ? -14.474 -4.305 -1.753 1.00 95.94 102 ASP A C 1
ATOM 804 O O . ASP A 1 102 ? -13.847 -4.576 -2.776 1.00 95.94 102 ASP A O 1
ATOM 808 N N . HIS A 1 103 ? -15.808 -4.245 -1.736 1.00 97.50 103 HIS A N 1
ATOM 809 C CA . HIS A 1 103 ? -16.618 -4.491 -2.924 1.00 97.50 103 HIS A CA 1
ATOM 810 C C . HIS A 1 103 ? -16.292 -3.502 -4.050 1.00 97.50 103 HIS A C 1
ATOM 812 O O . HIS A 1 103 ? -16.042 -3.922 -5.177 1.00 97.50 103 HIS A O 1
ATOM 818 N N . ALA A 1 104 ? -16.197 -2.203 -3.744 1.00 97.75 104 ALA A N 1
ATOM 819 C CA . ALA A 1 104 ? -15.824 -1.189 -4.728 1.00 97.75 104 ALA A CA 1
ATOM 820 C C . ALA A 1 104 ? -14.447 -1.465 -5.360 1.00 97.75 104 ALA A C 1
ATOM 822 O O . ALA A 1 104 ? -14.271 -1.292 -6.566 1.00 97.75 104 ALA A O 1
ATOM 823 N N . PHE A 1 105 ? -13.471 -1.929 -4.573 1.00 97.69 105 PHE A N 1
ATOM 824 C CA . PHE A 1 105 ? -12.165 -2.320 -5.101 1.00 97.69 105 PHE A CA 1
ATOM 825 C C . PHE A 1 105 ? -12.233 -3.578 -5.977 1.00 97.69 105 PHE A C 1
ATOM 827 O O . PHE A 1 105 ? -11.613 -3.616 -7.043 1.00 97.69 105 PHE A O 1
ATOM 834 N N . LEU A 1 106 ? -12.985 -4.599 -5.561 1.00 96.94 106 LEU A N 1
ATOM 835 C CA . LEU A 1 106 ? -13.151 -5.837 -6.327 1.00 96.94 106 LEU A CA 1
ATOM 836 C C . LEU A 1 106 ? -13.851 -5.594 -7.673 1.00 96.94 106 LEU A C 1
ATOM 838 O O . LEU A 1 106 ? -13.433 -6.179 -8.672 1.00 96.94 106 LEU A O 1
ATOM 842 N N . GLU A 1 107 ? -14.796 -4.657 -7.743 1.00 97.50 107 GLU A N 1
ATOM 843 C CA . GLU A 1 107 ? -15.463 -4.262 -8.993 1.00 97.50 107 GLU A CA 1
ATOM 844 C C . GLU A 1 107 ? -14.622 -3.313 -9.868 1.00 97.50 107 GLU A C 1
ATOM 846 O O . GLU A 1 107 ? -14.850 -3.211 -11.075 1.00 97.50 107 GLU A O 1
ATOM 851 N N . ALA A 1 108 ? -13.624 -2.622 -9.303 1.00 97.69 108 ALA A N 1
ATOM 852 C CA . ALA A 1 108 ? -12.799 -1.687 -10.066 1.00 97.69 108 ALA A CA 1
ATOM 853 C C . ALA A 1 108 ? -12.031 -2.398 -11.207 1.00 97.69 108 ALA A C 1
ATOM 855 O O . ALA A 1 108 ? -11.424 -3.452 -10.989 1.00 97.69 108 ALA A O 1
ATOM 856 N N . PRO A 1 109 ? -11.979 -1.835 -12.428 1.00 96.81 109 PRO A N 1
ATOM 857 C CA . PRO A 1 109 ? -11.297 -2.477 -13.558 1.00 96.81 109 PRO A CA 1
ATOM 858 C C . PRO A 1 109 ? -9.772 -2.515 -13.385 1.00 96.81 109 PRO A C 1
ATOM 860 O O . PRO A 1 109 ? -9.095 -3.377 -13.950 1.00 96.81 109 PRO A O 1
ATOM 863 N N . THR A 1 110 ? -9.235 -1.588 -12.593 1.00 98.38 110 THR A N 1
ATOM 864 C CA . THR A 1 110 ? -7.810 -1.429 -12.314 1.00 98.38 110 THR A CA 1
ATOM 865 C C . THR A 1 110 ? -7.563 -1.239 -10.825 1.00 98.38 110 THR A C 1
ATOM 867 O O . THR A 1 110 ? -8.482 -0.987 -10.044 1.00 98.38 110 THR A O 1
ATOM 870 N N . ARG A 1 111 ? -6.304 -1.402 -10.420 1.00 98.44 111 ARG A N 1
ATOM 871 C CA . ARG A 1 111 ? -5.824 -1.095 -9.078 1.00 98.44 111 ARG A CA 1
ATOM 872 C C . ARG A 1 111 ? -5.299 0.345 -9.086 1.00 98.44 111 ARG A C 1
ATOM 874 O O . ARG A 1 111 ? -4.271 0.584 -9.722 1.00 98.44 111 ARG A O 1
ATOM 881 N N . PRO A 1 112 ? -5.939 1.285 -8.371 1.00 97.81 112 PRO A N 1
ATOM 882 C CA . PRO A 1 112 ? -5.475 2.667 -8.309 1.00 97.81 112 PRO A CA 1
ATOM 883 C C . PRO A 1 112 ? -4.044 2.804 -7.768 1.00 97.81 112 PRO A C 1
ATOM 885 O O . PRO A 1 112 ? -3.564 1.956 -7.010 1.00 97.81 112 PRO A O 1
ATOM 888 N N . ALA A 1 113 ? -3.395 3.913 -8.118 1.00 97.38 113 ALA A N 1
ATOM 889 C CA . ALA A 1 113 ? -2.108 4.350 -7.581 1.00 97.38 113 ALA A CA 1
ATOM 890 C C . ALA A 1 113 ? -2.278 4.825 -6.125 1.00 97.38 113 ALA A C 1
ATOM 892 O O . ALA A 1 113 ? -2.303 6.021 -5.842 1.00 97.38 113 ALA A O 1
ATOM 893 N N . ALA A 1 114 ? -2.478 3.880 -5.203 1.00 96.00 114 ALA A N 1
ATOM 894 C CA . ALA A 1 114 ? -2.895 4.148 -3.829 1.00 96.00 114 ALA A CA 1
ATOM 895 C C . ALA A 1 114 ? -1.879 4.962 -3.007 1.00 96.00 114 ALA A C 1
ATOM 897 O O . ALA A 1 114 ? -2.266 5.544 -1.994 1.00 96.00 114 ALA A O 1
ATOM 898 N N . HIS A 1 115 ? -0.614 5.008 -3.434 1.00 96.62 115 HIS A N 1
ATOM 899 C CA . HIS A 1 115 ? 0.471 5.729 -2.763 1.00 96.62 115 HIS A CA 1
ATOM 900 C C . HIS A 1 115 ? 0.981 6.932 -3.569 1.00 96.62 115 HIS A C 1
ATOM 902 O O . HIS A 1 115 ? 1.927 7.602 -3.144 1.00 96.62 115 HIS A O 1
ATOM 908 N N . GLY A 1 116 ? 0.360 7.232 -4.713 1.00 96.44 116 GLY A N 1
ATOM 909 C CA . GLY A 1 116 ? 0.659 8.433 -5.484 1.00 96.44 116 GLY A CA 1
ATOM 910 C C . GLY A 1 116 ? 0.273 9.706 -4.725 1.00 96.44 116 GLY A C 1
ATOM 911 O O . GLY A 1 116 ? -0.703 9.738 -3.980 1.00 96.44 116 GLY A O 1
ATOM 912 N N . GLY A 1 117 ? 1.079 10.755 -4.868 1.00 94.88 117 GLY A N 1
ATOM 913 C CA . GLY A 1 117 ? 0.965 12.019 -4.134 1.00 94.88 117 GLY A CA 1
ATOM 914 C C . GLY A 1 117 ? 1.611 11.992 -2.745 1.00 94.88 117 GLY A C 1
ATOM 915 O O . GLY A 1 117 ? 2.005 13.041 -2.244 1.00 94.88 117 GLY A O 1
ATOM 916 N N . GLY A 1 118 ? 1.761 10.806 -2.144 1.00 92.75 118 GLY A N 1
ATOM 917 C CA . GLY A 1 118 ? 2.480 10.606 -0.885 1.00 92.75 118 GLY A CA 1
ATOM 918 C C . GLY A 1 118 ? 3.905 10.096 -1.097 1.00 92.75 118 GLY A C 1
ATOM 919 O O . GLY A 1 118 ? 4.862 10.779 -0.755 1.00 92.75 118 GLY A O 1
ATOM 920 N N . ALA A 1 119 ? 4.039 8.895 -1.669 1.00 96.31 119 ALA A N 1
ATOM 921 C CA . ALA A 1 119 ? 5.329 8.223 -1.851 1.00 96.31 119 ALA A CA 1
ATOM 922 C C . ALA A 1 119 ? 6.053 8.630 -3.146 1.00 96.31 119 ALA A C 1
ATOM 924 O O . ALA A 1 119 ? 7.265 8.449 -3.269 1.00 96.31 119 ALA A O 1
ATOM 925 N N . TYR A 1 120 ? 5.311 9.128 -4.137 1.00 97.75 120 TYR A N 1
ATOM 926 C CA . TYR A 1 120 ? 5.839 9.602 -5.417 1.00 97.75 120 TYR A CA 1
ATOM 927 C C . TYR A 1 120 ? 4.889 10.635 -6.055 1.00 97.75 120 TYR A C 1
ATOM 929 O O . TYR A 1 120 ? 3.687 10.599 -5.776 1.00 97.75 120 TYR A O 1
ATOM 937 N N . PRO A 1 121 ? 5.380 11.549 -6.915 1.00 97.81 121 PRO A N 1
ATOM 938 C CA . PRO A 1 121 ? 4.546 12.565 -7.564 1.00 97.81 121 PRO A CA 1
ATOM 939 C C . PRO A 1 121 ? 3.512 11.976 -8.530 1.00 97.81 121 PRO A C 1
ATOM 941 O O . PRO A 1 121 ? 3.760 10.948 -9.156 1.00 97.81 121 PRO A O 1
ATOM 944 N N . LEU A 1 122 ? 2.368 12.649 -8.683 1.00 97.12 122 LEU A N 1
ATOM 945 C CA . LEU A 1 122 ? 1.327 12.270 -9.652 1.00 97.12 122 LEU A CA 1
ATOM 946 C C . LEU A 1 122 ? 1.497 12.935 -11.022 1.00 97.12 122 LEU A C 1
ATOM 948 O O . LEU A 1 122 ? 0.896 12.475 -11.991 1.00 97.12 122 LEU A O 1
ATOM 952 N N . ASP A 1 123 ? 2.285 14.006 -11.111 1.00 97.44 123 ASP A N 1
ATOM 953 C CA . ASP A 1 123 ? 2.573 14.648 -12.388 1.00 97.44 123 ASP A CA 1
ATOM 954 C C . ASP A 1 123 ? 3.611 13.826 -13.188 1.00 97.44 123 ASP A C 1
ATOM 956 O O . ASP A 1 123 ? 4.661 13.467 -12.640 1.00 97.44 123 ASP A O 1
ATOM 960 N N . PRO A 1 124 ? 3.358 13.527 -14.480 1.00 94.88 124 PRO A N 1
ATOM 961 C CA . PRO A 1 124 ? 4.275 12.762 -15.325 1.00 94.88 124 PRO A CA 1
ATOM 962 C C . PRO A 1 124 ? 5.684 13.359 -15.450 1.00 94.88 124 PRO A C 1
ATOM 964 O O . PRO A 1 124 ? 6.659 12.618 -15.553 1.00 94.88 124 PRO A O 1
ATOM 967 N N . SER A 1 125 ? 5.822 14.686 -15.465 1.00 94.38 125 SER A N 1
ATOM 968 C CA . SER A 1 125 ? 7.135 15.330 -15.571 1.00 94.38 125 SER A CA 1
ATOM 969 C C . SER A 1 125 ? 7.877 15.306 -14.233 1.00 94.38 125 SER A C 1
ATOM 971 O O . SER A 1 125 ? 9.073 15.005 -14.192 1.00 94.38 125 SER A O 1
ATOM 973 N N . GLU A 1 126 ? 7.160 15.519 -13.127 1.00 97.62 126 GLU A N 1
ATOM 974 C CA . GLU A 1 126 ? 7.724 15.453 -11.779 1.00 97.62 126 GLU A CA 1
ATOM 975 C C . GLU A 1 126 ? 8.190 14.041 -11.418 1.00 97.62 126 GLU A C 1
ATOM 977 O O . GLU A 1 126 ? 9.256 13.891 -10.825 1.00 97.62 126 GLU A O 1
ATOM 982 N N . ILE A 1 127 ? 7.445 12.994 -11.796 1.00 97.25 127 ILE A N 1
ATOM 983 C CA . ILE A 1 127 ? 7.838 11.612 -11.489 1.00 97.25 127 ILE A CA 1
ATOM 984 C C . ILE A 1 127 ? 9.102 11.181 -12.246 1.00 97.25 127 ILE A C 1
ATOM 986 O O . ILE A 1 127 ? 9.924 10.451 -11.688 1.00 97.25 127 ILE A O 1
ATOM 990 N N . HIS A 1 128 ? 9.309 11.662 -13.479 1.00 95.69 128 HIS A N 1
ATOM 991 C CA . HIS A 1 128 ? 10.564 11.433 -14.201 1.00 95.69 128 HIS A CA 1
ATOM 992 C C . HIS A 1 128 ? 11.738 12.076 -13.463 1.00 95.69 128 HIS A C 1
ATOM 994 O O . HIS A 1 128 ? 12.676 11.372 -13.095 1.00 95.69 128 HIS A O 1
ATOM 1000 N N . ALA A 1 129 ? 11.641 13.372 -13.150 1.00 96.19 129 ALA A N 1
ATOM 1001 C CA . ALA A 1 129 ? 12.685 14.080 -12.411 1.00 96.19 129 ALA A CA 1
ATOM 1002 C C . ALA A 1 129 ? 12.949 13.456 -11.027 1.00 96.19 129 ALA A C 1
ATOM 1004 O O . ALA A 1 129 ? 14.095 13.376 -10.576 1.00 96.19 129 ALA A O 1
ATOM 1005 N N . PHE A 1 130 ? 11.892 12.984 -10.361 1.00 97.31 130 PHE A N 1
ATOM 1006 C CA . PHE A 1 130 ? 11.973 12.303 -9.076 1.00 97.31 130 PHE A CA 1
ATOM 1007 C C . PHE A 1 130 ? 12.831 11.037 -9.155 1.00 97.31 130 PHE A C 1
ATOM 1009 O O . PHE A 1 130 ? 13.770 10.896 -8.368 1.00 97.31 130 PHE A O 1
ATOM 1016 N N . PHE A 1 131 ? 12.561 10.147 -10.116 1.00 97.25 131 PHE A N 1
ATOM 1017 C CA . PHE A 1 131 ? 13.328 8.912 -10.274 1.00 97.25 131 PHE A CA 1
ATOM 1018 C C . PHE A 1 131 ? 14.704 9.124 -10.909 1.00 97.25 131 PHE A C 1
ATOM 1020 O O . PHE A 1 131 ? 15.650 8.473 -10.467 1.00 97.25 131 PHE A O 1
ATOM 1027 N N . ASP A 1 132 ? 14.869 10.058 -11.852 1.00 95.69 132 ASP A N 1
ATOM 1028 C CA . ASP A 1 132 ? 16.181 10.454 -12.394 1.00 95.69 132 ASP A CA 1
ATOM 1029 C C . ASP A 1 132 ? 17.138 10.863 -11.259 1.00 95.69 132 ASP A C 1
ATOM 1031 O O . ASP A 1 132 ? 18.312 10.472 -11.223 1.00 95.69 132 ASP A O 1
ATOM 1035 N N . GLY A 1 133 ? 16.606 11.574 -10.257 1.00 96.19 133 GLY A N 1
ATOM 1036 C CA . GLY A 1 133 ? 17.320 11.979 -9.049 1.00 96.19 133 GLY A CA 1
ATOM 1037 C C . GLY A 1 133 ? 17.824 10.828 -8.169 1.00 96.19 133 GLY A C 1
ATOM 1038 O O . GLY A 1 133 ? 18.549 11.087 -7.208 1.00 96.19 133 GLY A O 1
ATOM 1039 N N . PHE A 1 134 ? 17.469 9.571 -8.455 1.00 97.25 134 PHE A N 1
ATOM 1040 C CA . PHE A 1 134 ? 18.006 8.398 -7.752 1.00 97.25 134 PHE A CA 1
ATOM 1041 C C . PHE A 1 134 ? 19.251 7.834 -8.443 1.00 97.25 134 PHE A C 1
ATOM 1043 O O . PHE A 1 134 ? 20.054 7.160 -7.802 1.00 97.25 134 PHE A O 1
ATOM 1050 N N . PHE A 1 135 ? 19.426 8.111 -9.738 1.00 96.75 135 PHE A N 1
ATOM 1051 C CA . PHE A 1 135 ? 20.563 7.638 -10.529 1.00 96.75 135 PHE A CA 1
ATOM 1052 C C . PHE A 1 135 ? 21.760 8.589 -10.432 1.00 96.75 135 PHE A C 1
ATOM 1054 O O . PHE A 1 135 ? 22.898 8.135 -10.344 1.00 96.75 135 PHE A O 1
ATOM 1061 N N . ALA A 1 136 ? 21.496 9.897 -10.440 1.00 92.81 136 ALA A N 1
ATOM 1062 C CA . ALA A 1 136 ? 22.502 10.955 -10.542 1.00 92.81 136 ALA A CA 1
ATOM 1063 C C . ALA A 1 136 ? 23.408 11.222 -9.311 1.00 92.81 136 ALA A C 1
ATOM 1065 O O . ALA A 1 136 ? 24.523 11.703 -9.528 1.00 92.81 136 ALA A O 1
ATOM 1066 N N . PRO A 1 137 ? 22.990 10.998 -8.044 1.00 92.81 137 PRO A N 1
ATOM 1067 C CA . PRO A 1 137 ? 23.828 11.308 -6.880 1.00 92.81 137 PRO A CA 1
ATOM 1068 C C . PRO A 1 137 ? 25.156 10.528 -6.857 1.00 92.81 137 PRO A C 1
ATOM 1070 O O . PRO A 1 137 ? 25.245 9.482 -7.496 1.00 92.81 137 PRO A O 1
ATOM 1073 N N . PRO A 1 138 ? 26.174 10.965 -6.086 1.00 90.69 138 PRO A N 1
ATOM 1074 C CA . PRO A 1 138 ? 27.455 10.254 -5.965 1.00 90.69 138 PRO A CA 1
ATOM 1075 C C . PRO A 1 138 ? 27.334 8.785 -5.529 1.00 90.69 138 PRO A C 1
ATOM 1077 O O . PRO A 1 138 ? 28.112 7.939 -5.958 1.00 90.69 138 PRO A O 1
ATOM 1080 N N . GLU A 1 139 ? 26.359 8.476 -4.676 1.00 91.12 139 GLU A N 1
ATOM 1081 C CA . GLU A 1 139 ? 26.006 7.122 -4.238 1.00 91.12 139 GLU A CA 1
ATOM 1082 C C . GLU A 1 139 ? 25.129 6.352 -5.246 1.00 91.12 139 GLU A C 1
ATOM 1084 O O . GLU A 1 139 ? 24.823 5.170 -5.055 1.00 91.12 139 GLU A O 1
ATOM 1089 N N . GLY A 1 140 ? 24.676 7.034 -6.296 1.00 93.75 140 GLY A N 1
ATOM 1090 C CA . GLY A 1 140 ? 23.845 6.503 -7.359 1.00 93.75 140 GLY A CA 1
ATOM 1091 C C . GLY A 1 140 ? 24.639 5.712 -8.405 1.00 93.75 140 GLY A C 1
ATOM 1092 O O . GLY A 1 140 ? 25.857 5.843 -8.529 1.00 93.75 140 GLY A O 1
ATOM 1093 N N . PRO A 1 141 ? 23.949 4.867 -9.180 1.00 94.50 141 PRO A N 1
ATOM 1094 C CA . PRO A 1 141 ? 24.549 4.076 -10.250 1.00 94.50 141 PRO A CA 1
ATOM 1095 C C . PRO A 1 141 ? 24.958 4.883 -11.500 1.00 94.50 141 PRO A C 1
ATOM 1097 O O . PRO A 1 141 ? 25.552 4.306 -12.410 1.00 94.50 141 PRO A O 1
ATOM 1100 N N . GLY A 1 142 ? 24.631 6.173 -11.596 1.00 93.12 142 GLY A N 1
ATOM 1101 C CA . GLY A 1 142 ? 24.695 6.909 -12.859 1.00 93.12 142 GLY A CA 1
ATOM 1102 C C . GLY A 1 142 ? 23.543 6.547 -13.810 1.00 93.12 142 GLY A C 1
ATOM 1103 O O . GLY A 1 142 ? 22.731 5.670 -13.496 1.00 93.12 142 GLY A O 1
ATOM 1104 N N . PRO A 1 143 ? 23.421 7.249 -14.951 1.00 90.44 143 PRO A N 1
ATOM 1105 C CA . PRO A 1 143 ? 22.307 7.074 -15.878 1.00 90.44 143 PRO A CA 1
ATOM 1106 C C . PRO A 1 143 ? 22.306 5.685 -16.529 1.00 90.44 143 PRO A C 1
ATOM 1108 O O . PRO A 1 143 ? 23.341 5.035 -16.640 1.00 90.44 143 PRO A O 1
ATOM 1111 N N . VAL A 1 144 ? 21.136 5.262 -17.012 1.00 88.75 144 VAL A N 1
ATOM 1112 C CA . VAL A 1 144 ? 21.015 4.119 -17.928 1.00 88.75 144 VAL A CA 1
ATOM 1113 C C . VAL A 1 144 ? 21.547 4.564 -19.293 1.00 88.75 144 VAL A C 1
ATOM 1115 O O . VAL A 1 144 ? 20.850 5.261 -20.028 1.00 88.75 144 VAL A O 1
ATOM 1118 N N . ASP A 1 145 ? 22.787 4.204 -19.617 1.00 85.31 145 ASP A N 1
ATOM 1119 C CA . ASP A 1 145 ? 23.503 4.686 -20.812 1.00 85.31 145 ASP A CA 1
ATOM 1120 C C . ASP A 1 145 ? 23.738 3.596 -21.869 1.00 85.31 145 ASP A C 1
ATOM 1122 O O . ASP A 1 145 ? 24.351 3.838 -22.909 1.00 85.31 145 ASP A O 1
ATOM 1126 N N . GLY A 1 146 ? 23.229 2.388 -21.619 1.00 74.56 146 GLY A N 1
ATOM 1127 C CA . GLY A 1 146 ? 23.407 1.265 -22.530 1.00 74.56 146 GLY A CA 1
ATOM 1128 C C . GLY A 1 146 ? 24.830 0.706 -22.519 1.00 74.56 146 GLY A C 1
ATOM 1129 O O . GLY A 1 146 ? 25.208 0.039 -23.476 1.00 74.56 146 GLY A O 1
ATOM 1130 N N . SER A 1 147 ? 25.602 0.914 -21.445 1.00 73.88 147 SER A N 1
ATOM 1131 C CA . SER A 1 147 ? 26.895 0.250 -21.191 1.00 73.88 147 SER A CA 1
ATOM 1132 C C . SER A 1 147 ? 26.772 -1.229 -20.774 1.00 73.88 147 SER A C 1
ATOM 1134 O O . SER A 1 147 ? 27.767 -1.913 -20.524 1.00 73.88 147 SER A O 1
ATOM 1136 N N . GLY A 1 148 ? 25.546 -1.761 -20.734 1.00 65.38 148 GLY A N 1
ATOM 1137 C CA . GLY A 1 148 ? 25.229 -3.166 -20.463 1.00 65.38 148 GLY A CA 1
ATOM 1138 C C . GLY A 1 148 ? 25.761 -4.239 -21.437 1.00 65.38 148 GLY A C 1
ATOM 1139 O O . GLY A 1 148 ? 26.017 -5.353 -20.962 1.00 65.38 148 GLY A O 1
ATOM 1140 N N . PRO A 1 149 ? 25.936 -3.995 -22.756 1.00 66.38 149 PRO A N 1
ATOM 1141 C CA . PRO A 1 149 ? 26.375 -5.010 -23.711 1.00 66.38 149 PRO A CA 1
ATOM 1142 C C . PRO A 1 149 ? 27.706 -5.661 -23.316 1.00 66.38 149 PRO A C 1
ATOM 1144 O O . PRO A 1 149 ? 28.677 -4.990 -22.985 1.00 66.38 149 PRO A O 1
ATOM 1147 N N . GLY A 1 150 ? 27.754 -6.996 -23.354 1.00 71.00 150 GLY A N 1
ATOM 1148 C CA . GLY A 1 150 ? 28.931 -7.785 -22.961 1.00 71.00 150 GLY A CA 1
ATOM 1149 C C . GLY A 1 150 ? 28.963 -8.204 -21.487 1.00 71.00 150 GLY A C 1
ATOM 1150 O O . GLY A 1 150 ? 29.790 -9.033 -21.110 1.00 71.00 150 GLY A O 1
ATOM 1151 N N . ARG A 1 151 ? 28.038 -7.705 -20.656 1.00 83.56 151 ARG A N 1
ATOM 1152 C CA . ARG A 1 151 ? 27.826 -8.190 -19.283 1.00 83.56 151 ARG A CA 1
ATOM 1153 C C . ARG A 1 151 ? 26.785 -9.326 -19.259 1.00 83.56 151 ARG A C 1
ATOM 1155 O O . ARG A 1 151 ? 25.939 -9.394 -20.152 1.00 83.56 151 ARG A O 1
ATOM 1162 N N . PRO A 1 152 ? 26.808 -10.219 -18.249 1.00 89.19 152 PRO A N 1
ATOM 1163 C CA . PRO A 1 152 ? 25.810 -11.280 -18.124 1.00 89.19 152 PRO A CA 1
ATOM 1164 C C . PRO A 1 152 ? 24.380 -10.734 -18.031 1.00 89.19 152 PRO A C 1
ATOM 1166 O O . PRO A 1 152 ? 24.128 -9.734 -17.350 1.00 89.19 152 PRO A O 1
ATOM 1169 N N . ARG A 1 153 ? 23.447 -11.429 -18.692 1.00 92.75 153 ARG A N 1
ATOM 1170 C CA . ARG A 1 153 ? 22.011 -11.123 -18.651 1.00 92.75 153 ARG A CA 1
ATOM 1171 C C . ARG A 1 153 ? 21.475 -11.183 -17.220 1.00 92.75 153 ARG A C 1
ATOM 1173 O O . ARG A 1 153 ? 21.852 -12.064 -16.446 1.00 92.75 153 ARG A O 1
ATOM 1180 N N . VAL A 1 154 ? 20.574 -10.263 -16.889 1.00 94.31 154 VAL A N 1
ATOM 1181 C CA . VAL A 1 154 ? 19.888 -10.206 -15.591 1.00 94.31 154 VAL A CA 1
ATOM 1182 C C . VAL A 1 154 ? 18.523 -10.866 -15.721 1.00 94.31 154 VAL A C 1
ATOM 1184 O O . VAL A 1 154 ? 17.648 -10.354 -16.411 1.00 94.31 154 VAL A O 1
ATOM 1187 N N . ALA A 1 155 ? 18.348 -11.999 -15.040 1.00 94.88 155 ALA A N 1
ATOM 1188 C CA . ALA A 1 155 ? 17.073 -12.719 -14.983 1.00 94.88 155 ALA A CA 1
ATOM 1189 C C . ALA A 1 155 ? 16.157 -12.246 -13.838 1.00 94.88 155 ALA A C 1
ATOM 1191 O O . ALA A 1 155 ? 14.974 -12.566 -13.828 1.00 94.88 155 ALA A O 1
ATOM 1192 N N . GLY A 1 156 ? 16.691 -11.499 -12.869 1.00 96.00 156 GLY A N 1
ATOM 1193 C CA . GLY A 1 156 ? 15.933 -11.002 -11.726 1.00 96.00 156 GLY A CA 1
ATOM 1194 C C . GLY A 1 156 ? 16.758 -10.069 -10.848 1.00 96.00 156 GLY A C 1
ATOM 1195 O O . GLY A 1 156 ? 17.989 -10.070 -10.906 1.00 96.00 156 GLY A O 1
ATOM 1196 N N . ILE A 1 157 ? 16.060 -9.275 -10.042 1.00 97.44 157 ILE A N 1
ATOM 1197 C CA . ILE A 1 157 ? 16.641 -8.328 -9.090 1.00 97.44 157 ILE A CA 1
ATOM 1198 C C . ILE A 1 157 ? 15.965 -8.478 -7.730 1.00 97.44 157 ILE A C 1
ATOM 1200 O O . ILE A 1 157 ? 14.828 -8.935 -7.639 1.00 97.44 157 ILE A O 1
ATOM 1204 N N . ILE A 1 158 ? 16.662 -8.050 -6.682 1.00 97.56 158 ILE A N 1
ATOM 1205 C CA . ILE A 1 158 ? 16.067 -7.782 -5.375 1.00 97.56 158 ILE A CA 1
ATOM 1206 C C . ILE A 1 158 ? 16.106 -6.268 -5.208 1.00 97.56 158 ILE A C 1
ATOM 1208 O O . ILE A 1 158 ? 17.185 -5.678 -5.166 1.00 97.56 158 ILE A O 1
ATOM 1212 N N . ALA A 1 159 ? 14.932 -5.650 -5.154 1.00 97.06 159 ALA A N 1
ATOM 1213 C CA . ALA A 1 159 ? 14.773 -4.223 -4.918 1.00 97.06 159 ALA A CA 1
ATOM 1214 C C . ALA A 1 159 ? 14.109 -4.003 -3.551 1.00 97.06 159 ALA A C 1
ATOM 1216 O O . ALA A 1 159 ? 13.322 -4.846 -3.106 1.00 97.06 159 ALA A O 1
ATOM 1217 N N . PRO A 1 160 ? 14.412 -2.894 -2.858 1.00 96.62 160 PRO A N 1
ATOM 121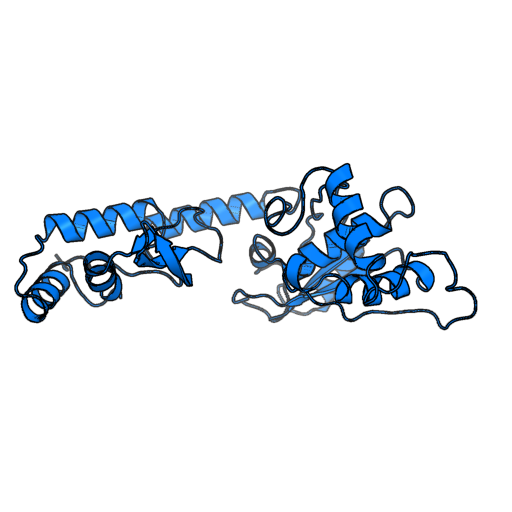8 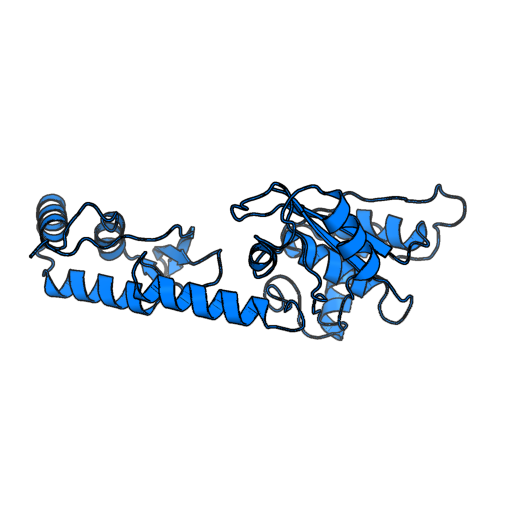C CA . PRO A 1 160 ? 13.654 -2.529 -1.672 1.00 96.62 160 PRO A CA 1
ATOM 1219 C C . PRO A 1 160 ? 12.184 -2.267 -2.036 1.00 96.62 160 PRO A C 1
ATOM 1221 O O . PRO A 1 160 ? 11.849 -2.005 -3.188 1.00 96.62 160 PRO A O 1
ATOM 1224 N N . HIS A 1 161 ? 11.309 -2.308 -1.037 1.00 95.38 161 HIS A N 1
ATOM 1225 C CA . HIS A 1 161 ? 9.936 -1.798 -1.138 1.00 95.38 161 HIS A CA 1
ATOM 1226 C C . HIS A 1 161 ? 9.664 -0.675 -0.127 1.00 95.38 161 HIS A C 1
ATOM 1228 O O . HIS A 1 161 ? 8.529 -0.267 0.079 1.00 95.38 161 HIS A O 1
ATOM 1234 N N . ILE A 1 162 ? 10.712 -0.180 0.534 1.00 95.81 162 ILE A N 1
ATOM 1235 C CA . ILE A 1 162 ? 10.619 0.958 1.442 1.00 95.81 162 ILE A CA 1
ATOM 1236 C C . ILE A 1 162 ? 10.208 2.214 0.671 1.00 95.81 162 ILE A C 1
ATOM 1238 O O . ILE A 1 162 ? 10.501 2.320 -0.522 1.00 95.81 162 ILE A O 1
ATOM 1242 N N . ASP A 1 163 ? 9.599 3.176 1.364 1.00 94.25 163 ASP A N 1
ATOM 1243 C CA . ASP A 1 163 ? 9.287 4.493 0.806 1.00 94.25 163 ASP A CA 1
ATOM 1244 C C . ASP A 1 163 ? 10.442 5.054 -0.049 1.00 94.25 163 ASP A C 1
ATOM 1246 O O . ASP A 1 163 ? 11.619 5.000 0.340 1.00 94.25 163 ASP A O 1
ATOM 1250 N N . PHE A 1 164 ? 10.106 5.580 -1.229 1.00 96.56 164 PHE A N 1
ATOM 1251 C CA . PHE A 1 164 ? 11.088 6.004 -2.221 1.00 96.56 164 PHE A CA 1
ATOM 1252 C C . PHE A 1 164 ? 12.039 7.084 -1.703 1.00 96.56 164 PHE A C 1
ATOM 1254 O O . PHE A 1 164 ? 13.228 7.044 -2.032 1.00 96.56 164 PHE A O 1
ATOM 1261 N N . HIS A 1 165 ? 11.578 7.992 -0.834 1.00 93.88 165 HIS A N 1
ATOM 1262 C CA . HIS A 1 165 ? 12.433 9.021 -0.242 1.00 93.88 165 HIS A CA 1
ATOM 1263 C C . HIS A 1 165 ? 13.530 8.426 0.643 1.00 93.88 165 HIS A C 1
ATOM 1265 O O . HIS A 1 165 ? 14.572 9.058 0.828 1.00 93.88 165 HIS A O 1
ATOM 1271 N N . ARG A 1 166 ? 13.324 7.211 1.163 1.00 94.50 166 ARG A N 1
ATOM 1272 C CA . ARG A 1 166 ? 14.309 6.471 1.959 1.00 94.50 166 ARG A CA 1
ATOM 1273 C C . ARG A 1 166 ? 15.154 5.526 1.110 1.00 94.50 166 ARG A C 1
ATOM 1275 O O . ARG A 1 166 ? 16.347 5.403 1.363 1.00 94.50 166 ARG A O 1
ATOM 1282 N N . GLY A 1 167 ? 14.548 4.854 0.129 1.00 95.38 167 GLY A N 1
ATOM 1283 C CA . GLY A 1 167 ? 15.228 3.852 -0.697 1.00 95.38 167 GLY A CA 1
ATOM 1284 C C . GLY A 1 167 ? 16.135 4.445 -1.779 1.00 95.38 167 GLY A C 1
ATOM 1285 O O . GLY A 1 167 ? 17.226 3.923 -1.998 1.00 95.38 167 GLY A O 1
ATOM 1286 N N . ARG A 1 168 ? 15.702 5.533 -2.434 1.00 96.19 168 ARG A N 1
ATOM 1287 C CA . ARG A 1 168 ? 16.452 6.328 -3.430 1.00 96.19 168 ARG A CA 1
ATOM 1288 C C . ARG A 1 168 ? 17.396 5.483 -4.305 1.00 96.19 168 ARG A C 1
ATOM 1290 O O . ARG A 1 168 ? 16.947 4.596 -5.028 1.00 96.19 168 ARG A O 1
ATOM 1297 N N . SER A 1 169 ? 18.706 5.714 -4.203 1.00 97.00 169 SER A N 1
ATOM 1298 C CA . SER A 1 169 ? 19.757 5.090 -5.009 1.00 97.00 169 SER A CA 1
ATOM 1299 C C . SER A 1 169 ? 19.763 3.561 -4.955 1.00 97.00 169 SER A C 1
ATOM 1301 O O . SER A 1 169 ? 20.175 2.930 -5.924 1.00 97.00 169 SER A O 1
ATOM 1303 N N . ALA A 1 170 ? 19.266 2.938 -3.880 1.00 97.06 170 ALA A N 1
ATOM 1304 C CA . ALA A 1 170 ? 19.159 1.480 -3.806 1.00 97.06 170 ALA A CA 1
ATOM 1305 C C . ALA A 1 170 ? 18.188 0.917 -4.860 1.00 97.06 170 ALA A C 1
ATOM 1307 O O . ALA A 1 170 ? 18.484 -0.109 -5.471 1.00 97.06 170 ALA A O 1
ATOM 1308 N N . TYR A 1 171 ? 17.074 1.612 -5.127 1.00 97.94 171 TYR A N 1
ATOM 1309 C CA . TYR A 1 171 ? 16.204 1.274 -6.256 1.00 97.94 171 TYR A CA 1
ATOM 1310 C C . TYR A 1 171 ? 16.955 1.433 -7.577 1.00 97.94 171 TYR A C 1
ATOM 1312 O O . TYR A 1 171 ? 16.982 0.505 -8.383 1.00 97.94 171 TYR A O 1
ATOM 1320 N N . ALA A 1 172 ? 17.611 2.579 -7.779 1.00 97.38 172 ALA A N 1
ATOM 1321 C CA . ALA A 1 172 ? 18.315 2.874 -9.022 1.00 97.38 172 ALA A CA 1
ATOM 1322 C C . ALA A 1 172 ? 19.381 1.818 -9.353 1.00 97.38 172 ALA A C 1
ATOM 1324 O O . ALA A 1 172 ? 19.468 1.387 -10.499 1.00 97.38 172 ALA A O 1
ATOM 1325 N N . TRP A 1 173 ? 20.162 1.352 -8.371 1.00 96.38 173 TRP A N 1
ATOM 1326 C CA . TRP A 1 173 ? 21.165 0.302 -8.583 1.00 96.38 173 TRP A CA 1
ATOM 1327 C C . TRP A 1 173 ? 20.556 -0.999 -9.109 1.00 96.38 173 TRP A C 1
ATOM 1329 O O . TRP A 1 173 ? 21.049 -1.550 -10.095 1.00 96.38 173 TRP A O 1
ATOM 1339 N N . ALA A 1 174 ? 19.475 -1.472 -8.482 1.00 96.00 174 ALA A N 1
ATOM 1340 C CA . ALA A 1 174 ? 18.796 -2.692 -8.906 1.00 96.00 174 ALA A CA 1
ATOM 1341 C C . ALA A 1 174 ? 18.199 -2.531 -10.314 1.00 96.00 174 ALA A C 1
ATOM 1343 O O . ALA A 1 174 ? 18.364 -3.385 -11.186 1.00 96.00 174 ALA A O 1
ATOM 1344 N N . TYR A 1 175 ? 17.546 -1.400 -10.558 1.00 97.12 175 TYR A N 1
ATOM 1345 C CA . TYR A 1 175 ? 16.799 -1.165 -11.783 1.00 97.12 175 TYR A CA 1
ATOM 1346 C C . TYR A 1 175 ? 17.655 -0.730 -12.981 1.00 97.12 175 TYR A C 1
ATOM 1348 O O . TYR A 1 175 ? 17.278 -1.054 -14.107 1.00 97.12 175 TYR A O 1
ATOM 1356 N N . ARG A 1 176 ? 18.822 -0.092 -12.789 1.00 95.50 176 ARG A N 1
ATOM 1357 C CA . ARG A 1 176 ? 19.784 0.167 -13.884 1.00 95.50 176 ARG A CA 1
ATOM 1358 C C . ARG A 1 176 ? 20.232 -1.153 -14.501 1.00 95.50 176 ARG A C 1
ATOM 1360 O O . ARG A 1 176 ? 20.168 -1.344 -15.710 1.00 95.50 176 ARG A O 1
ATOM 1367 N N . ASP A 1 177 ? 20.625 -2.088 -13.644 1.00 93.12 177 ASP A N 1
ATOM 1368 C CA . ASP A 1 177 ? 21.086 -3.410 -14.048 1.00 93.12 177 ASP A CA 1
ATOM 1369 C C . ASP A 1 177 ? 20.007 -4.188 -14.820 1.00 93.12 177 ASP A C 1
ATOM 1371 O O . ASP A 1 177 ? 20.319 -4.849 -15.813 1.00 93.12 177 ASP A O 1
ATOM 1375 N N . LEU A 1 178 ? 18.743 -4.075 -14.400 1.00 94.56 178 LEU A N 1
ATOM 1376 C CA . LEU A 1 178 ? 17.605 -4.642 -15.120 1.00 94.56 178 LEU A CA 1
ATOM 1377 C C . LEU A 1 178 ? 17.395 -3.967 -16.485 1.00 94.56 178 LEU A C 1
ATOM 1379 O O . LEU A 1 178 ? 17.251 -4.664 -17.486 1.00 94.56 178 LEU A O 1
ATOM 1383 N N . ALA A 1 179 ? 17.405 -2.633 -16.536 1.00 94.00 179 ALA A N 1
ATOM 1384 C CA . ALA A 1 179 ? 17.178 -1.865 -17.760 1.00 94.00 179 ALA A CA 1
ATOM 1385 C C . ALA A 1 179 ? 18.255 -2.111 -18.830 1.00 94.00 179 ALA A C 1
ATOM 1387 O O . ALA A 1 179 ? 17.948 -2.157 -20.017 1.00 94.00 179 ALA A O 1
ATOM 1388 N N . GLU A 1 180 ? 19.510 -2.298 -18.418 1.00 93.06 180 GLU A N 1
ATOM 1389 C CA . GLU A 1 180 ? 20.646 -2.467 -19.332 1.00 93.06 180 GLU A CA 1
ATOM 1390 C C . GLU A 1 180 ? 20.882 -3.911 -19.776 1.00 93.06 180 GLU A C 1
ATOM 1392 O O . GLU A 1 180 ? 21.517 -4.141 -20.806 1.00 93.06 180 GLU A O 1
ATOM 1397 N N . ARG A 1 181 ? 20.453 -4.895 -18.973 1.00 93.75 181 ARG A N 1
ATOM 1398 C CA . ARG A 1 181 ? 20.857 -6.302 -19.147 1.00 93.75 181 ARG A CA 1
ATOM 1399 C C . ARG A 1 181 ? 19.692 -7.288 -19.211 1.00 93.75 181 ARG A C 1
ATOM 1401 O O . ARG A 1 181 ? 19.935 -8.497 -19.143 1.00 93.75 181 ARG A O 1
ATOM 1408 N N . SER A 1 182 ? 18.457 -6.805 -19.342 1.00 93.12 182 SER A N 1
ATOM 1409 C CA . SER A 1 182 ? 17.263 -7.634 -19.533 1.00 93.12 182 SER A CA 1
ATOM 1410 C C . SER A 1 182 ? 16.434 -7.188 -20.739 1.00 93.12 182 SER A C 1
ATOM 1412 O O . SER A 1 182 ? 16.065 -6.021 -20.891 1.00 93.12 182 SER A O 1
ATOM 1414 N N . ASP A 1 183 ? 16.088 -8.155 -21.580 1.00 92.19 183 ASP A N 1
ATOM 1415 C CA . ASP A 1 183 ? 15.145 -8.028 -22.692 1.00 92.19 183 ASP A CA 1
ATOM 1416 C C . ASP A 1 183 ? 13.753 -8.583 -22.349 1.00 92.19 183 ASP A C 1
ATOM 1418 O O . ASP A 1 183 ? 12.957 -8.818 -23.248 1.00 92.19 183 ASP A O 1
ATOM 1422 N N . ALA A 1 184 ? 13.454 -8.806 -21.065 1.00 95.06 184 ALA A N 1
ATOM 1423 C CA . ALA A 1 184 ? 12.154 -9.312 -20.647 1.00 95.06 184 ALA A CA 1
ATOM 1424 C C . ALA A 1 184 ? 11.035 -8.281 -20.872 1.00 95.06 184 ALA A C 1
ATOM 1426 O O . ALA A 1 184 ? 11.148 -7.125 -20.454 1.00 95.06 184 ALA A O 1
ATOM 1427 N N . ASP A 1 185 ? 9.926 -8.755 -21.435 1.00 96.44 185 ASP A N 1
ATOM 1428 C CA . ASP A 1 185 ? 8.676 -7.997 -21.577 1.00 96.44 185 ASP A CA 1
ATOM 1429 C C . ASP A 1 185 ? 7.631 -8.398 -20.517 1.00 96.44 185 ASP A C 1
ATOM 1431 O O . ASP A 1 185 ? 6.585 -7.767 -20.396 1.00 96.44 185 ASP A O 1
ATOM 1435 N N . LEU A 1 186 ? 7.913 -9.428 -19.709 1.00 98.44 186 LEU A N 1
ATOM 1436 C CA . LEU A 1 186 ? 7.052 -9.898 -18.622 1.00 98.44 186 LEU A CA 1
ATOM 1437 C C . LEU A 1 186 ? 7.836 -9.986 -17.310 1.00 98.44 186 LEU A C 1
ATOM 1439 O O . LEU A 1 186 ? 8.831 -10.708 -17.222 1.00 98.44 186 LEU A O 1
ATOM 1443 N N . PHE A 1 187 ? 7.360 -9.294 -16.274 1.00 98.62 187 PHE A N 1
ATOM 1444 C CA . PHE A 1 187 ? 7.999 -9.251 -14.956 1.00 98.62 187 PHE A CA 1
ATOM 1445 C C . PHE A 1 187 ? 7.119 -9.902 -13.888 1.00 98.62 187 PHE A C 1
ATOM 1447 O O . PHE A 1 187 ? 6.034 -9.417 -13.576 1.00 98.62 187 PHE A O 1
ATOM 1454 N N . VAL A 1 188 ? 7.599 -10.983 -13.273 1.00 98.69 188 VAL A N 1
ATOM 1455 C CA . VAL A 1 188 ? 6.949 -11.576 -12.095 1.00 98.69 188 VAL A CA 1
ATOM 1456 C C . VAL A 1 188 ? 7.429 -10.839 -10.848 1.00 98.69 188 VAL A C 1
ATOM 1458 O O . VAL A 1 188 ? 8.628 -10.811 -10.575 1.00 98.69 188 VAL A O 1
ATOM 1461 N N . ILE A 1 189 ? 6.505 -10.237 -10.098 1.00 98.75 189 ILE A N 1
ATOM 1462 C CA . ILE A 1 189 ? 6.823 -9.384 -8.948 1.00 98.75 189 ILE A CA 1
ATOM 1463 C C . ILE A 1 189 ? 6.288 -10.044 -7.684 1.00 98.75 189 ILE A C 1
ATOM 1465 O O . ILE A 1 189 ? 5.078 -10.101 -7.477 1.00 98.75 189 ILE A O 1
ATOM 1469 N N . PHE A 1 190 ? 7.201 -10.494 -6.826 1.00 98.44 190 PHE A N 1
ATOM 1470 C CA . PHE A 1 190 ? 6.872 -10.920 -5.471 1.00 98.44 190 PHE A CA 1
ATOM 1471 C C . PHE A 1 190 ? 6.955 -9.722 -4.525 1.00 98.44 190 PHE A C 1
ATOM 1473 O O . PHE A 1 190 ? 8.019 -9.123 -4.371 1.00 98.44 190 PHE A O 1
ATOM 1480 N N . GLY A 1 191 ? 5.833 -9.379 -3.900 1.00 97.88 191 GLY A N 1
ATOM 1481 C CA . GLY A 1 191 ? 5.754 -8.371 -2.846 1.00 97.88 191 GLY A CA 1
ATOM 1482 C C . GLY A 1 191 ? 5.328 -8.997 -1.525 1.00 97.88 191 GLY A C 1
ATOM 1483 O O . GLY A 1 191 ? 4.610 -9.991 -1.513 1.00 97.88 191 GLY A O 1
ATOM 1484 N N . THR A 1 192 ? 5.755 -8.425 -0.405 1.00 95.50 192 THR A N 1
ATOM 1485 C CA . THR A 1 192 ? 5.230 -8.828 0.906 1.00 95.50 192 THR A CA 1
ATOM 1486 C C . THR A 1 192 ? 3.830 -8.248 1.099 1.00 95.50 192 THR A C 1
ATOM 1488 O O . THR A 1 192 ? 3.578 -7.114 0.684 1.00 95.50 192 THR A O 1
ATOM 1491 N N . SER A 1 193 ? 2.931 -9.002 1.725 1.00 94.56 193 SER A N 1
ATOM 1492 C CA . SER A 1 193 ? 1.680 -8.466 2.261 1.00 94.56 193 SER A CA 1
ATOM 1493 C C . SER A 1 193 ? 1.906 -7.997 3.695 1.00 94.56 193 SER A C 1
ATOM 1495 O O . SER A 1 193 ? 2.360 -8.767 4.537 1.00 94.56 193 SER A O 1
ATOM 1497 N N . HIS A 1 194 ? 1.556 -6.749 3.994 1.00 91.31 194 HIS A N 1
ATOM 1498 C CA . HIS A 1 194 ? 1.521 -6.220 5.362 1.00 91.31 194 HIS A CA 1
ATOM 1499 C C . HIS A 1 194 ? 0.176 -6.477 6.055 1.00 91.31 194 HIS A C 1
ATOM 1501 O O . HIS A 1 194 ? -0.022 -6.099 7.210 1.00 91.31 194 HIS A O 1
ATOM 1507 N N . THR A 1 195 ? -0.757 -7.119 5.351 1.00 85.75 195 THR A N 1
ATOM 1508 C CA . THR A 1 195 ? -2.061 -7.531 5.874 1.00 85.75 195 THR A CA 1
ATOM 1509 C C . THR A 1 195 ? -2.170 -9.052 5.889 1.00 85.75 195 THR A C 1
ATOM 1511 O O . THR A 1 195 ? -1.547 -9.739 5.077 1.00 85.75 195 THR A O 1
ATOM 1514 N N . GLY A 1 196 ? -2.955 -9.592 6.821 1.00 85.44 196 GLY A N 1
ATOM 1515 C CA . GLY A 1 196 ? -3.187 -11.032 6.889 1.00 85.44 196 GLY A CA 1
ATOM 1516 C C . GLY A 1 196 ? -3.928 -11.538 5.650 1.00 85.44 196 GLY A C 1
ATOM 1517 O O . GLY A 1 196 ? -4.932 -10.953 5.248 1.00 85.44 196 GLY A O 1
ATOM 1518 N N . MET A 1 197 ? -3.447 -12.639 5.074 1.00 93.94 197 MET A N 1
ATOM 1519 C CA . MET A 1 197 ? -4.076 -13.320 3.939 1.00 93.94 197 MET A CA 1
ATOM 1520 C C . MET A 1 197 ? -4.516 -14.730 4.342 1.00 93.94 197 MET A C 1
ATOM 1522 O O . MET A 1 197 ? -3.886 -15.371 5.182 1.00 93.94 197 MET A O 1
ATOM 1526 N N . ALA A 1 198 ? -5.596 -15.229 3.734 1.00 93.69 198 ALA A N 1
ATOM 1527 C CA . ALA A 1 198 ? -6.104 -16.576 4.019 1.00 93.69 198 ALA A CA 1
ATOM 1528 C C . ALA A 1 198 ? -5.200 -17.685 3.446 1.00 93.69 198 ALA A C 1
ATOM 1530 O O . ALA A 1 198 ? -5.138 -18.792 3.981 1.00 93.69 198 ALA A O 1
ATOM 1531 N N . HIS A 1 199 ? -4.492 -17.379 2.358 1.00 95.88 199 HIS A N 1
ATOM 1532 C CA . HIS A 1 199 ? -3.539 -18.263 1.697 1.00 95.88 199 HIS A CA 1
ATOM 1533 C C . HIS A 1 199 ? -2.161 -17.593 1.594 1.00 95.88 199 HIS A C 1
ATOM 1535 O O . HIS A 1 199 ? -2.085 -16.364 1.608 1.00 95.88 199 HIS A O 1
ATOM 1541 N N . PRO A 1 200 ? -1.068 -18.368 1.432 1.00 95.56 200 PRO A N 1
ATOM 1542 C CA . PRO A 1 200 ? 0.288 -17.819 1.353 1.00 95.56 200 PRO A CA 1
ATOM 1543 C C . PRO A 1 200 ? 0.518 -16.832 0.207 1.00 95.56 200 PRO A C 1
ATOM 1545 O O . PRO A 1 200 ? 1.442 -16.029 0.295 1.00 95.56 200 PRO A O 1
ATOM 1548 N N . PHE A 1 201 ? -0.296 -16.897 -0.856 1.00 97.69 201 PHE A N 1
ATOM 1549 C CA . PHE A 1 201 ? -0.178 -15.990 -1.995 1.00 97.69 201 PHE A CA 1
ATOM 1550 C C . PHE A 1 201 ? -1.520 -15.414 -2.435 1.00 97.69 201 PHE A C 1
ATOM 1552 O O . PHE A 1 201 ? -2.496 -16.158 -2.566 1.00 97.69 201 PHE A O 1
ATOM 1559 N N . ALA A 1 202 ? -1.525 -14.122 -2.753 1.00 97.94 202 ALA A N 1
ATOM 1560 C CA . ALA A 1 202 ? -2.637 -13.445 -3.406 1.00 97.94 202 ALA A CA 1
ATOM 1561 C C . ALA A 1 202 ? -2.193 -12.870 -4.755 1.00 97.94 202 ALA A C 1
ATOM 1563 O O . ALA A 1 202 ? -1.082 -12.356 -4.901 1.00 97.94 202 ALA A O 1
ATOM 1564 N N . LEU A 1 203 ? -3.056 -13.027 -5.751 1.00 98.44 203 LEU A N 1
ATOM 1565 C CA . LEU A 1 203 ? -2.880 -12.563 -7.118 1.00 98.44 203 LEU A CA 1
ATOM 1566 C C . LEU A 1 203 ? -4.003 -11.566 -7.431 1.00 98.44 203 LEU A C 1
ATOM 1568 O O . LEU A 1 203 ? -5.079 -11.602 -6.833 1.00 98.44 203 LEU A O 1
ATOM 1572 N N . THR A 1 204 ? -3.783 -10.725 -8.436 1.00 98.50 204 THR A N 1
ATOM 1573 C CA . THR A 1 204 ? -4.822 -9.866 -9.014 1.00 98.50 204 THR A CA 1
ATOM 1574 C C . THR A 1 204 ? -4.716 -9.860 -10.532 1.00 98.50 204 THR A C 1
ATOM 1576 O O . THR A 1 204 ? -3.626 -9.994 -11.086 1.00 98.50 204 THR A O 1
ATOM 1579 N N . LEU A 1 205 ? -5.852 -9.705 -11.216 1.00 98.56 205 LEU A N 1
ATOM 1580 C CA . LEU A 1 205 ? -5.901 -9.505 -12.670 1.00 98.56 205 LEU A CA 1
ATOM 1581 C C . LEU A 1 205 ? -6.018 -8.022 -13.063 1.00 98.56 205 LEU A C 1
ATOM 1583 O O . LEU A 1 205 ? -6.155 -7.711 -14.252 1.00 98.56 205 LEU A O 1
ATOM 1587 N N . LYS A 1 206 ? -6.024 -7.118 -12.079 1.00 98.69 206 LYS A N 1
ATOM 1588 C CA . LYS A 1 206 ? -6.188 -5.676 -12.268 1.00 98.69 206 LYS A CA 1
ATOM 1589 C C . LYS A 1 206 ? -4.863 -5.061 -12.706 1.00 98.69 206 LYS A C 1
ATOM 1591 O O . LYS A 1 206 ? -3.848 -5.245 -12.040 1.00 98.69 206 LYS A O 1
ATOM 1596 N N . ALA A 1 207 ? -4.879 -4.296 -13.798 1.00 98.62 207 ALA A N 1
ATOM 1597 C CA . ALA A 1 207 ? -3.737 -3.459 -14.161 1.00 98.62 207 ALA A CA 1
ATOM 1598 C C . ALA A 1 207 ? -3.459 -2.443 -13.042 1.00 98.62 207 ALA A C 1
ATOM 1600 O O . ALA A 1 207 ? -4.395 -1.966 -12.397 1.00 98.62 207 ALA A O 1
ATOM 1601 N N . TYR A 1 208 ? -2.190 -2.125 -12.804 1.00 98.69 208 TYR A N 1
ATOM 1602 C CA . TYR A 1 208 ? -1.802 -1.135 -11.801 1.00 98.69 208 TYR A CA 1
ATOM 1603 C C . TYR A 1 208 ? -1.787 0.246 -12.450 1.00 98.69 208 TYR A C 1
ATOM 1605 O O . TYR A 1 208 ? -1.079 0.458 -13.431 1.00 98.69 208 TYR A O 1
ATOM 1613 N N . GLU A 1 209 ? -2.553 1.190 -11.915 1.00 98.50 209 GLU A N 1
ATOM 1614 C CA . GLU A 1 209 ? -2.472 2.584 -12.342 1.00 98.50 209 GLU A CA 1
ATOM 1615 C C . GLU A 1 209 ? -1.128 3.190 -11.931 1.00 98.50 209 GLU A C 1
ATOM 1617 O O . GLU A 1 209 ? -0.589 2.891 -10.863 1.00 98.50 209 GLU A O 1
ATOM 1622 N N . SER A 1 210 ? -0.602 4.078 -12.772 1.00 97.81 210 SER A N 1
ATOM 1623 C CA . SER A 1 210 ? 0.554 4.904 -12.439 1.00 97.81 210 SER A CA 1
ATOM 1624 C C . SER A 1 210 ? 0.460 6.269 -13.128 1.00 97.81 210 SER A C 1
ATOM 1626 O O . SER A 1 210 ? -0.225 6.389 -14.150 1.00 97.81 210 SER A O 1
ATOM 1628 N N . PRO A 1 211 ? 1.202 7.281 -12.647 1.00 97.19 211 PRO A N 1
ATOM 1629 C CA . PRO A 1 211 ? 1.302 8.591 -13.300 1.00 97.19 211 PRO A CA 1
ATOM 1630 C C . PRO A 1 211 ? 1.763 8.544 -14.763 1.00 97.19 211 PRO A C 1
ATOM 1632 O O . PRO A 1 211 ? 1.472 9.447 -15.537 1.00 97.19 211 PRO A O 1
ATOM 1635 N N . LEU A 1 212 ? 2.452 7.474 -15.169 1.00 97.25 212 LEU A N 1
ATOM 1636 C CA . LEU A 1 212 ? 2.974 7.283 -16.526 1.00 97.25 212 LEU A CA 1
ATOM 1637 C C . LEU A 1 212 ? 2.103 6.324 -17.364 1.00 97.25 212 LEU A C 1
ATOM 1639 O O . LEU A 1 212 ? 2.547 5.767 -18.376 1.00 97.25 212 LEU A O 1
ATOM 1643 N N . GLY A 1 213 ? 0.856 6.105 -16.940 1.00 96.88 213 GLY A N 1
ATOM 1644 C CA . GLY A 1 213 ? -0.099 5.174 -17.539 1.00 96.88 213 GLY A CA 1
ATOM 1645 C C . GLY A 1 213 ? -0.123 3.807 -16.854 1.00 96.88 213 GLY A C 1
ATOM 1646 O O . GLY A 1 213 ? 0.697 3.505 -15.988 1.00 96.88 213 GLY A O 1
ATOM 1647 N N . GLN A 1 214 ? -1.082 2.971 -17.242 1.00 97.88 214 GLN A N 1
ATOM 1648 C CA . GLN A 1 214 ? -1.282 1.654 -16.639 1.00 97.88 214 GLN A CA 1
ATOM 1649 C C . GLN A 1 214 ? -0.087 0.717 -16.854 1.00 97.88 214 GLN A C 1
ATOM 1651 O O . GLN A 1 214 ? 0.541 0.699 -17.915 1.00 97.88 214 GLN A O 1
ATOM 1656 N N . VAL A 1 215 ? 0.174 -0.112 -15.847 1.00 98.50 215 VAL A N 1
ATOM 1657 C CA . VAL A 1 215 ? 1.060 -1.272 -15.915 1.00 98.50 215 VAL A CA 1
ATOM 1658 C C . VAL A 1 215 ? 0.177 -2.507 -16.083 1.00 98.50 215 VAL A C 1
ATOM 1660 O O . VAL A 1 215 ? -0.508 -2.900 -15.129 1.00 98.50 215 VAL A O 1
ATOM 1663 N N . PRO A 1 216 ? 0.113 -3.096 -17.289 1.00 98.56 216 PRO A N 1
ATOM 1664 C CA . PRO A 1 216 ? -0.804 -4.190 -17.557 1.00 98.56 216 PRO A CA 1
ATOM 1665 C C . PRO A 1 216 ? -0.367 -5.454 -16.815 1.00 98.56 216 PRO A C 1
ATOM 1667 O O . PRO A 1 216 ? 0.821 -5.758 -16.707 1.00 98.56 216 PRO A O 1
ATOM 1670 N N . VAL A 1 217 ? -1.344 -6.211 -16.320 1.00 98.75 217 VAL A N 1
ATOM 1671 C CA . VAL A 1 217 ? -1.115 -7.561 -15.796 1.00 98.75 217 VAL A CA 1
ATOM 1672 C C . VAL A 1 217 ? -1.269 -8.566 -16.930 1.00 98.75 217 VAL A C 1
ATOM 1674 O O . VAL A 1 217 ? -2.265 -8.524 -17.657 1.00 98.75 217 VAL A O 1
ATOM 1677 N N . ASP A 1 218 ? -0.333 -9.506 -17.057 1.00 98.75 218 ASP A N 1
ATOM 1678 C CA . ASP A 1 218 ? -0.491 -10.631 -17.979 1.00 98.75 218 ASP A CA 1
ATOM 1679 C C . ASP A 1 218 ? -1.548 -11.595 -17.429 1.00 98.75 218 ASP A C 1
ATOM 1681 O O . ASP A 1 218 ? -1.303 -12.433 -16.552 1.00 98.75 218 ASP A O 1
ATOM 1685 N N . ARG A 1 219 ? -2.778 -11.432 -17.917 1.00 98.56 219 ARG A N 1
ATOM 1686 C CA . ARG A 1 219 ? -3.940 -12.180 -17.433 1.00 98.56 219 ARG A CA 1
ATOM 1687 C C . ARG A 1 219 ? -3.853 -13.661 -17.782 1.00 98.56 219 ARG A C 1
ATOM 1689 O O . ARG A 1 219 ? -4.349 -14.478 -17.008 1.00 98.56 219 ARG A O 1
ATOM 1696 N N . GLU A 1 220 ? -3.273 -14.022 -18.924 1.00 98.50 220 GLU A N 1
ATOM 1697 C CA . GLU A 1 220 ? -3.161 -15.423 -19.337 1.00 98.50 220 GLU A CA 1
ATOM 1698 C C . GLU A 1 220 ? -2.203 -16.165 -18.407 1.00 98.50 220 GLU A C 1
ATOM 1700 O O . GLU A 1 220 ? -2.584 -17.173 -17.801 1.00 98.50 220 GLU A O 1
ATOM 1705 N N . PHE A 1 221 ? -1.004 -15.613 -18.212 1.00 98.56 221 PHE A N 1
ATOM 1706 C CA . PHE A 1 221 ? 0.001 -16.160 -17.315 1.00 98.56 221 PHE A CA 1
ATOM 1707 C C . PHE A 1 221 ? -0.522 -16.232 -15.879 1.00 98.56 221 PHE A C 1
ATOM 1709 O O . PHE A 1 221 ? -0.413 -17.273 -15.228 1.00 98.56 221 PHE A O 1
ATOM 1716 N N . THR A 1 222 ? -1.150 -15.158 -15.393 1.00 98.62 222 THR A N 1
ATOM 1717 C CA . THR A 1 222 ? -1.664 -15.082 -14.016 1.00 98.62 222 THR A CA 1
ATOM 1718 C C . THR A 1 222 ? -2.748 -16.135 -13.766 1.00 98.62 222 THR A C 1
ATOM 1720 O O . THR A 1 222 ? -2.703 -16.851 -12.766 1.00 98.62 222 THR A O 1
ATOM 1723 N N . ASN A 1 223 ? -3.678 -16.329 -14.709 1.00 98.38 223 ASN A N 1
ATOM 1724 C CA . ASN A 1 223 ? -4.684 -17.393 -14.619 1.00 98.38 223 ASN A CA 1
ATOM 1725 C C . ASN A 1 223 ? -4.067 -18.797 -14.720 1.00 98.38 223 ASN A C 1
ATOM 1727 O O . ASN A 1 223 ? -4.501 -19.725 -14.033 1.00 98.38 223 ASN A O 1
ATOM 1731 N N . ALA A 1 224 ? -3.059 -18.978 -15.574 1.00 98.25 224 ALA A N 1
ATOM 1732 C CA . ALA A 1 224 ? -2.342 -20.241 -15.710 1.00 98.25 224 ALA A CA 1
ATOM 1733 C C . ALA A 1 224 ? -1.557 -20.605 -14.437 1.00 98.25 224 ALA A C 1
ATOM 1735 O O . ALA A 1 224 ? -1.460 -21.793 -14.104 1.00 98.25 224 ALA A O 1
ATOM 1736 N N . LEU A 1 225 ? -1.026 -19.605 -13.728 1.00 97.81 225 LEU A N 1
ATOM 1737 C CA . LEU A 1 225 ? -0.378 -19.747 -12.427 1.00 97.81 225 LEU A CA 1
ATOM 1738 C C . LEU A 1 225 ? -1.400 -20.090 -11.337 1.00 97.81 225 LEU A C 1
ATOM 1740 O O . LEU A 1 225 ? -1.228 -21.095 -10.649 1.00 97.81 225 LEU A O 1
ATOM 1744 N N . ALA A 1 226 ? -2.499 -19.334 -11.240 1.00 97.62 226 ALA A N 1
ATOM 1745 C CA . ALA A 1 226 ? -3.558 -19.563 -10.254 1.00 97.62 226 ALA A CA 1
ATOM 1746 C C . ALA A 1 226 ? -4.123 -20.994 -10.328 1.00 97.62 226 ALA A C 1
ATOM 1748 O O . ALA A 1 226 ? -4.234 -21.681 -9.315 1.00 97.62 226 ALA A O 1
ATOM 1749 N N . LYS A 1 227 ? -4.368 -21.510 -11.542 1.00 97.00 227 LYS A N 1
ATOM 1750 C CA . LYS A 1 227 ? -4.820 -22.901 -11.758 1.00 97.00 227 LYS A CA 1
ATOM 1751 C C . LYS A 1 227 ? -3.838 -23.957 -11.235 1.00 97.00 227 LYS A C 1
ATOM 1753 O O . LYS A 1 227 ? -4.253 -25.067 -10.910 1.00 97.00 227 LYS A O 1
ATOM 1758 N N . ARG A 1 228 ? -2.539 -23.647 -11.184 1.00 97.06 228 ARG A N 1
ATOM 1759 C CA . ARG A 1 228 ? -1.479 -24.568 -10.734 1.00 97.06 228 ARG A CA 1
ATOM 1760 C C . ARG A 1 228 ? -1.157 -24.441 -9.248 1.00 97.06 228 ARG A C 1
ATOM 1762 O O . ARG A 1 228 ? -0.623 -25.393 -8.687 1.00 97.06 228 ARG A O 1
ATOM 1769 N N . ALA A 1 229 ? -1.483 -23.311 -8.624 1.00 94.50 229 ALA A N 1
ATOM 1770 C CA . ALA A 1 229 ? -1.094 -22.982 -7.255 1.00 94.50 229 ALA A CA 1
ATOM 1771 C C . ALA A 1 229 ? -1.780 -23.840 -6.174 1.00 94.50 229 ALA A C 1
ATOM 1773 O O . ALA A 1 229 ? -1.319 -23.859 -5.039 1.00 94.50 229 ALA A O 1
ATOM 1774 N N . ARG A 1 230 ? -2.848 -24.580 -6.520 1.00 94.00 230 ARG A N 1
ATOM 1775 C CA . ARG A 1 230 ? -3.612 -25.449 -5.595 1.00 94.00 230 ARG A CA 1
ATOM 1776 C C . ARG A 1 230 ? -4.130 -24.714 -4.345 1.00 94.00 230 ARG A C 1
ATOM 1778 O O . ARG A 1 230 ? -4.283 -25.325 -3.292 1.00 94.00 230 ARG A O 1
ATOM 1785 N N . GLN A 1 231 ? -4.421 -23.425 -4.481 1.00 96.19 231 GLN A N 1
ATOM 1786 C CA . GLN A 1 231 ? -5.026 -22.571 -3.460 1.00 96.19 231 GLN A CA 1
ATOM 1787 C C . GLN A 1 231 ? -5.965 -21.564 -4.128 1.00 96.19 231 GLN A C 1
ATOM 1789 O O . GLN A 1 231 ? -5.889 -21.370 -5.346 1.00 96.19 231 GLN A O 1
ATOM 1794 N N . ASP A 1 232 ? -6.813 -20.899 -3.346 1.00 97.25 232 ASP A N 1
ATOM 1795 C CA . ASP A 1 232 ? -7.551 -19.746 -3.850 1.00 97.25 232 ASP A CA 1
ATOM 1796 C C . ASP A 1 232 ? -6.628 -18.519 -3.904 1.00 97.25 232 ASP A C 1
ATOM 1798 O O . ASP A 1 232 ? -6.382 -17.840 -2.909 1.00 97.25 232 ASP A O 1
ATOM 1802 N N . CYS A 1 233 ? -6.079 -18.259 -5.089 1.00 97.62 233 CYS A N 1
ATOM 1803 C CA . CYS A 1 233 ? -5.193 -17.126 -5.338 1.00 97.62 233 CYS A CA 1
ATOM 1804 C C . CYS A 1 233 ? -5.908 -15.769 -5.361 1.00 97.62 233 CYS A C 1
ATOM 1806 O O . CYS A 1 233 ? -5.228 -14.752 -5.266 1.00 97.62 233 CYS A O 1
ATOM 1808 N N . PHE A 1 234 ? -7.235 -15.730 -5.508 1.00 97.50 234 PHE A N 1
ATOM 1809 C CA . PHE A 1 234 ? -7.996 -14.480 -5.625 1.00 97.50 234 PHE A CA 1
ATOM 1810 C C . PHE A 1 234 ? -8.833 -14.180 -4.373 1.00 97.50 234 PHE A C 1
ATOM 1812 O O . PHE A 1 234 ? -9.273 -13.049 -4.188 1.00 97.50 234 PHE A O 1
ATOM 1819 N N . GLY A 1 235 ? -8.974 -15.138 -3.451 1.00 95.81 235 GLY A N 1
ATOM 1820 C CA . GLY A 1 235 ? -9.705 -14.970 -2.189 1.00 95.81 235 GLY A CA 1
ATOM 1821 C C . GLY A 1 235 ? -9.149 -13.894 -1.247 1.00 95.81 235 GLY A C 1
ATOM 1822 O O . GLY A 1 235 ? -9.827 -13.482 -0.310 1.00 95.81 235 GLY A O 1
ATOM 1823 N N . SER A 1 236 ? -7.926 -13.408 -1.478 1.00 96.44 236 SER A N 1
ATOM 1824 C CA . SER A 1 236 ? -7.337 -12.260 -0.771 1.00 96.44 236 SER A CA 1
ATOM 1825 C C . SER A 1 236 ? -6.928 -11.128 -1.723 1.00 96.44 236 SER A C 1
ATOM 1827 O O . SER A 1 236 ? -6.048 -10.340 -1.392 1.00 96.44 236 SER A O 1
ATOM 1829 N N . GLU A 1 237 ? -7.572 -11.001 -2.893 1.00 96.69 237 GLU A N 1
ATOM 1830 C CA . GLU A 1 237 ? -7.275 -9.936 -3.870 1.00 96.69 237 GLU A CA 1
ATOM 1831 C C . GLU A 1 237 ? -7.362 -8.529 -3.245 1.00 96.69 237 GLU A C 1
ATOM 1833 O O . GLU A 1 237 ? -6.556 -7.656 -3.568 1.00 96.69 237 GLU A O 1
ATOM 1838 N N . GLY A 1 238 ? -8.265 -8.322 -2.277 1.00 95.62 238 GLY A N 1
ATOM 1839 C CA . GLY A 1 238 ? -8.388 -7.071 -1.518 1.00 95.62 238 GLY A CA 1
ATOM 1840 C C . GLY A 1 238 ? -7.098 -6.615 -0.818 1.00 95.62 238 GLY A C 1
ATOM 1841 O O . GLY A 1 238 ? -6.896 -5.412 -0.656 1.00 95.62 238 GLY A O 1
ATOM 1842 N N . ALA A 1 239 ? -6.178 -7.533 -0.491 1.00 95.62 239 ALA A N 1
ATOM 1843 C CA . ALA A 1 239 ? -4.875 -7.200 0.089 1.00 95.62 239 ALA A CA 1
ATOM 1844 C C . ALA A 1 239 ? -4.042 -6.290 -0.833 1.00 95.62 239 ALA A C 1
ATOM 1846 O O . ALA A 1 239 ? -3.270 -5.461 -0.358 1.00 95.62 239 ALA A O 1
ATOM 1847 N N . HIS A 1 240 ? -4.256 -6.349 -2.152 1.00 97.56 240 HIS A N 1
ATOM 1848 C CA . HIS A 1 240 ? -3.574 -5.467 -3.098 1.00 97.56 240 HIS A CA 1
ATOM 1849 C C . HIS A 1 240 ? -4.001 -3.994 -2.976 1.00 97.56 240 HIS A C 1
ATOM 1851 O O . HIS A 1 240 ? -3.244 -3.128 -3.414 1.00 97.56 240 HIS A O 1
ATOM 1857 N N . ARG A 1 241 ? -5.175 -3.675 -2.403 1.00 96.62 241 ARG A N 1
ATOM 1858 C CA . ARG A 1 241 ? -5.790 -2.329 -2.433 1.00 96.62 241 ARG A CA 1
ATOM 1859 C C . ARG A 1 241 ? -4.904 -1.234 -1.839 1.00 96.62 241 ARG A C 1
ATOM 1861 O O . ARG A 1 241 ? -4.813 -0.149 -2.408 1.00 96.62 241 ARG A O 1
ATOM 1868 N N . LYS A 1 242 ? -4.284 -1.512 -0.691 1.00 94.56 242 LYS A N 1
ATOM 1869 C CA . LYS A 1 242 ? -3.430 -0.569 0.054 1.00 94.56 242 LYS A CA 1
ATOM 1870 C C . LYS A 1 242 ? -1.997 -1.074 0.233 1.00 94.56 242 LYS A C 1
ATOM 1872 O O . LYS A 1 242 ? -1.195 -0.404 0.867 1.00 94.56 242 LYS A O 1
ATOM 1877 N N . GLU A 1 243 ? -1.646 -2.220 -0.348 1.00 96.25 243 GLU A N 1
ATOM 1878 C CA . GLU A 1 243 ? -0.286 -2.756 -0.268 1.00 96.25 243 GLU A CA 1
ATOM 1879 C C . GLU A 1 243 ? 0.655 -2.045 -1.249 1.00 96.25 243 GLU A C 1
ATOM 1881 O O . GLU A 1 243 ? 0.385 -2.001 -2.451 1.00 96.25 243 GLU A O 1
ATOM 1886 N N . HIS A 1 244 ? 1.765 -1.503 -0.750 1.00 96.69 244 HIS A N 1
ATOM 1887 C CA . HIS A 1 244 ? 2.723 -0.710 -1.526 1.00 96.69 244 HIS A CA 1
ATOM 1888 C C . HIS A 1 244 ? 3.819 -1.557 -2.174 1.00 96.69 244 HIS A C 1
ATOM 1890 O O . HIS A 1 244 ? 4.422 -1.123 -3.158 1.00 96.69 244 HIS A O 1
ATOM 1896 N N . SER A 1 245 ? 4.077 -2.763 -1.657 1.00 97.56 245 SER A N 1
ATOM 1897 C CA . SER A 1 245 ? 5.281 -3.522 -1.991 1.00 97.56 245 SER A CA 1
ATOM 1898 C C . SER A 1 245 ? 5.442 -3.823 -3.481 1.00 97.56 245 SER A C 1
ATOM 1900 O O . SER A 1 245 ? 6.551 -3.723 -4.006 1.00 97.56 245 SER A O 1
ATOM 1902 N N . ILE A 1 246 ? 4.334 -4.113 -4.170 1.00 98.56 246 ILE A N 1
ATOM 1903 C CA . ILE A 1 246 ? 4.275 -4.316 -5.625 1.00 98.56 246 ILE A CA 1
ATOM 1904 C C . ILE A 1 246 ? 4.081 -2.995 -6.374 1.00 98.56 246 ILE A C 1
ATOM 1906 O O . ILE A 1 246 ? 4.641 -2.826 -7.455 1.00 98.56 246 ILE A O 1
ATOM 1910 N N . GLU A 1 247 ? 3.308 -2.055 -5.819 1.00 98.56 247 GLU A N 1
ATOM 1911 C CA . GLU A 1 247 ? 3.015 -0.772 -6.474 1.00 98.56 247 GLU A CA 1
ATOM 1912 C C . GLU A 1 247 ? 4.291 -0.016 -6.817 1.00 98.56 247 GLU A C 1
ATOM 1914 O O . GLU A 1 247 ? 4.455 0.427 -7.950 1.00 98.56 247 GLU A O 1
ATOM 1919 N N . PHE A 1 248 ? 5.226 0.066 -5.872 1.00 98.50 248 PHE A N 1
ATOM 1920 C CA . PHE A 1 248 ? 6.497 0.745 -6.099 1.00 98.50 248 PHE A CA 1
ATOM 1921 C C . PHE A 1 248 ? 7.284 0.108 -7.246 1.00 98.50 248 PHE A C 1
ATOM 1923 O O . PHE A 1 248 ? 7.825 0.821 -8.088 1.00 98.50 248 PHE A O 1
ATOM 1930 N N . GLN A 1 249 ? 7.282 -1.222 -7.350 1.00 98.56 249 GLN A N 1
ATOM 1931 C CA . GLN A 1 249 ? 7.971 -1.911 -8.442 1.00 98.56 249 GLN A CA 1
ATOM 1932 C C . GLN A 1 249 ? 7.276 -1.671 -9.785 1.00 98.56 249 GLN A C 1
ATOM 1934 O O . GLN A 1 249 ? 7.939 -1.386 -10.778 1.00 98.56 249 GLN A O 1
ATOM 1939 N N . ALA A 1 250 ? 5.941 -1.731 -9.816 1.00 98.62 250 ALA A N 1
ATOM 1940 C CA . ALA A 1 250 ? 5.156 -1.465 -11.018 1.00 98.62 250 ALA A CA 1
ATOM 1941 C C . ALA A 1 250 ? 5.399 -0.038 -11.540 1.00 98.62 250 ALA A C 1
ATOM 1943 O O . ALA A 1 250 ? 5.683 0.150 -12.723 1.00 98.62 250 ALA A O 1
ATOM 1944 N N . VAL A 1 251 ? 5.368 0.960 -10.652 1.00 98.38 251 VAL A N 1
ATOM 1945 C CA . VAL A 1 251 ? 5.620 2.367 -10.994 1.00 98.38 251 VAL A CA 1
ATOM 1946 C C . VAL A 1 251 ? 7.054 2.568 -11.496 1.00 98.38 251 VAL A C 1
ATOM 1948 O O . VAL A 1 251 ? 7.256 3.239 -12.507 1.00 98.38 251 VAL A O 1
ATOM 1951 N N . PHE A 1 252 ? 8.051 1.949 -10.854 1.00 98.31 252 PHE A N 1
ATOM 1952 C CA . PHE A 1 252 ? 9.449 2.064 -11.281 1.00 98.31 252 PHE A CA 1
ATOM 1953 C C . PHE A 1 252 ? 9.695 1.400 -12.646 1.00 98.31 252 PHE A C 1
ATOM 1955 O O . PHE A 1 252 ? 10.360 1.972 -13.512 1.00 98.31 252 PHE A O 1
ATOM 1962 N N . LEU A 1 253 ? 9.112 0.218 -12.882 1.00 98.19 253 LEU A N 1
ATOM 1963 C CA . LEU A 1 253 ? 9.130 -0.443 -14.190 1.00 98.19 253 LEU A CA 1
ATOM 1964 C C . LEU A 1 253 ? 8.470 0.429 -15.261 1.00 98.19 253 LEU A C 1
ATOM 1966 O O . LEU A 1 253 ? 9.001 0.557 -16.365 1.00 98.19 253 LEU A O 1
ATOM 1970 N N . ARG A 1 254 ? 7.343 1.074 -14.937 1.00 97.81 254 ARG A N 1
ATOM 1971 C CA . ARG A 1 254 ? 6.686 1.989 -15.870 1.00 97.81 254 ARG A CA 1
ATOM 1972 C C . ARG A 1 254 ? 7.566 3.189 -16.195 1.00 97.81 254 ARG A C 1
ATOM 1974 O O . ARG A 1 254 ? 7.698 3.514 -17.368 1.00 97.81 254 ARG A O 1
ATOM 1981 N N . TYR A 1 255 ? 8.214 3.789 -15.200 1.00 97.38 255 TYR A N 1
ATOM 1982 C CA . TYR A 1 255 ? 9.192 4.859 -15.408 1.00 97.38 255 TYR A CA 1
ATOM 1983 C C . TYR A 1 255 ? 10.317 4.456 -16.372 1.00 97.38 255 TYR A C 1
ATOM 1985 O O . TYR A 1 255 ? 10.664 5.227 -17.267 1.00 97.38 255 TYR A O 1
ATOM 1993 N N . LEU A 1 256 ? 10.853 3.240 -16.239 1.00 95.88 256 LEU A N 1
ATOM 1994 C CA . LEU A 1 256 ? 11.933 2.770 -17.105 1.00 95.88 256 LEU A CA 1
ATOM 1995 C C . LEU A 1 256 ? 11.505 2.537 -18.556 1.00 95.88 256 LEU A C 1
ATOM 1997 O O . LEU A 1 256 ? 12.296 2.797 -19.467 1.00 95.88 256 LEU A O 1
ATOM 2001 N N . PHE A 1 257 ? 10.301 1.996 -18.767 1.00 96.19 257 PHE A N 1
ATOM 2002 C CA . PHE A 1 257 ? 9.917 1.400 -20.051 1.00 96.19 257 PHE A CA 1
ATOM 2003 C C . PHE A 1 257 ? 8.781 2.117 -20.790 1.00 96.19 257 PHE A C 1
ATOM 2005 O O . PHE A 1 257 ? 8.617 1.876 -21.987 1.00 96.19 257 PHE A O 1
ATOM 2012 N N . ALA A 1 258 ? 8.030 3.024 -20.155 1.00 94.38 258 ALA A N 1
ATOM 2013 C CA . ALA A 1 258 ? 6.953 3.763 -20.817 1.00 94.38 258 ALA A CA 1
ATOM 2014 C C . ALA A 1 258 ? 7.452 4.481 -22.084 1.00 94.38 258 ALA A C 1
ATOM 2016 O O . ALA A 1 258 ? 8.426 5.232 -22.051 1.00 94.38 258 ALA A O 1
ATOM 2017 N N . GLY A 1 259 ? 6.796 4.218 -23.219 1.00 91.06 259 GLY A N 1
ATOM 2018 C CA . GLY A 1 259 ? 7.173 4.778 -24.523 1.00 91.06 259 GLY A CA 1
ATOM 2019 C C . GLY A 1 259 ? 8.465 4.211 -25.128 1.00 91.06 259 GLY A C 1
ATOM 2020 O O . GLY A 1 259 ? 8.877 4.665 -26.193 1.00 91.06 259 GLY A O 1
ATOM 2021 N N . ARG A 1 260 ? 9.106 3.232 -24.475 1.00 92.31 260 ARG A N 1
ATOM 2022 C CA . ARG A 1 260 ? 10.343 2.576 -24.938 1.00 92.31 260 ARG A CA 1
ATOM 2023 C C . ARG A 1 260 ? 10.137 1.095 -25.238 1.00 92.31 260 ARG A C 1
ATOM 2025 O O . ARG A 1 260 ? 10.673 0.599 -26.225 1.00 92.31 260 ARG A O 1
ATOM 2032 N N . ARG A 1 261 ? 9.389 0.393 -24.382 1.00 94.19 261 ARG A N 1
ATOM 2033 C CA . ARG A 1 261 ? 9.091 -1.036 -24.503 1.00 94.19 261 ARG A CA 1
ATOM 2034 C C . ARG A 1 261 ? 7.763 -1.349 -23.828 1.00 94.19 261 ARG A C 1
ATOM 2036 O O . ARG A 1 261 ? 7.528 -0.918 -22.700 1.00 94.19 261 ARG A O 1
ATOM 2043 N N . GLU A 1 262 ? 6.921 -2.114 -24.509 1.00 96.31 262 GLU A N 1
ATOM 2044 C CA . GLU A 1 262 ? 5.706 -2.639 -23.894 1.00 96.31 262 GLU A CA 1
ATOM 2045 C C . GLU A 1 262 ? 6.076 -3.763 -22.935 1.00 96.31 262 GLU A C 1
ATOM 2047 O O . GLU A 1 262 ? 6.813 -4.679 -23.290 1.00 96.31 262 GLU A O 1
ATOM 2052 N N . ILE A 1 263 ? 5.584 -3.661 -21.704 1.00 98.12 263 ILE A N 1
ATOM 2053 C CA . ILE A 1 263 ? 5.844 -4.634 -20.650 1.00 98.12 263 ILE A CA 1
ATOM 2054 C C . ILE A 1 263 ? 4.539 -4.997 -19.952 1.00 98.12 263 ILE A C 1
ATOM 2056 O O . ILE A 1 263 ? 3.623 -4.178 -19.884 1.00 98.12 263 ILE A O 1
ATOM 2060 N N . ALA A 1 264 ? 4.486 -6.186 -19.367 1.00 98.69 264 ALA A N 1
ATOM 2061 C CA . ALA A 1 264 ? 3.435 -6.612 -18.457 1.00 98.69 264 ALA A CA 1
ATOM 2062 C C . ALA A 1 264 ? 4.025 -7.155 -17.150 1.00 98.69 264 ALA A C 1
ATOM 2064 O O . ALA A 1 264 ? 5.214 -7.479 -17.061 1.00 98.69 264 ALA A O 1
ATOM 2065 N N . ILE A 1 265 ? 3.188 -7.249 -16.119 1.00 98.81 265 ILE A N 1
ATOM 2066 C CA . ILE A 1 265 ? 3.570 -7.773 -14.806 1.00 98.81 265 ILE A CA 1
ATOM 2067 C C . ILE A 1 265 ? 2.711 -8.972 -14.389 1.00 98.81 265 ILE A C 1
ATOM 2069 O O . ILE A 1 265 ? 1.585 -9.148 -14.852 1.00 98.81 265 ILE A O 1
ATOM 2073 N N . VAL A 1 266 ? 3.233 -9.776 -13.467 1.00 98.81 266 VAL A N 1
ATOM 2074 C CA . VAL A 1 266 ? 2.494 -10.805 -12.720 1.00 98.81 266 VAL A CA 1
ATOM 2075 C C . VAL A 1 266 ? 2.667 -10.490 -11.233 1.00 98.81 266 VAL A C 1
ATOM 2077 O O . VAL A 1 266 ? 3.704 -10.838 -10.659 1.00 98.81 266 VAL A O 1
ATOM 2080 N N . PRO A 1 267 ? 1.717 -9.767 -10.614 1.00 98.62 267 PRO A N 1
ATOM 2081 C CA . PRO A 1 267 ? 1.814 -9.353 -9.222 1.00 98.62 267 PRO A CA 1
ATOM 2082 C C . PRO A 1 267 ? 1.429 -10.508 -8.290 1.00 98.62 267 PRO A C 1
ATOM 2084 O O . PRO A 1 267 ? 0.326 -11.047 -8.383 1.00 98.62 267 PRO A O 1
ATOM 2087 N N . ILE A 1 268 ? 2.331 -10.871 -7.380 1.00 98.62 268 ILE A N 1
ATOM 2088 C CA . ILE A 1 268 ? 2.134 -11.936 -6.393 1.00 98.62 268 ILE A CA 1
ATOM 2089 C C . ILE A 1 268 ? 2.456 -11.373 -5.012 1.00 98.62 268 ILE A C 1
ATOM 2091 O O . ILE A 1 268 ? 3.618 -11.116 -4.694 1.00 98.62 268 ILE A O 1
ATOM 2095 N N . LEU A 1 269 ? 1.437 -11.183 -4.179 1.00 98.38 269 LEU A N 1
ATOM 2096 C CA . LEU A 1 269 ? 1.655 -10.928 -2.760 1.00 98.38 269 LEU A CA 1
ATOM 2097 C C . LEU A 1 269 ? 1.974 -12.234 -2.047 1.00 98.38 269 LEU A C 1
ATOM 2099 O O . LEU A 1 269 ? 1.331 -13.245 -2.313 1.00 98.38 269 LEU A O 1
ATOM 2103 N N . ALA A 1 270 ? 2.944 -12.198 -1.141 1.00 96.81 270 ALA A N 1
ATOM 2104 C CA . ALA A 1 270 ? 3.349 -13.297 -0.277 1.00 96.81 270 ALA A CA 1
ATOM 2105 C C . ALA A 1 270 ? 3.169 -12.901 1.198 1.00 96.81 270 ALA A C 1
ATOM 2107 O O . ALA A 1 270 ? 3.492 -11.769 1.570 1.00 96.81 270 ALA A O 1
ATOM 2108 N N . SER A 1 271 ? 2.618 -13.813 2.006 1.00 86.69 271 SER A N 1
ATOM 2109 C CA . SER A 1 271 ? 2.417 -13.633 3.456 1.00 86.69 271 SER A CA 1
ATOM 2110 C C . SER A 1 271 ? 3.622 -14.057 4.286 1.00 86.69 271 SER A C 1
ATOM 2112 O O . SER A 1 271 ? 4.409 -14.907 3.814 1.00 86.69 271 SER A O 1
#

Secondary structure (DSSP, 8-state):
-PPP--BBPS-EEEEEEETTEEEEEEE-TT-S----EEE-HHHHHHHTT-BSSS-HHHHHHHHHHHHS----HHHHHHHHHHHHHTT-B-SHHHHHHHHHHHHHHHH-SEE--TTBTTTB-SSHHHHHHHHHHHHSSTTS-----S--TTSPP--------S-HHHHTHHHHHHHHHHHHH---SEEEEEEE-SS--SSSEEE--SEEP-TT--B-B-HHHHHHHHHHSSS-SSTTGGGGGT--HHHHHHHHHHHHHTTT---EEEEEEE-

Sequence (271 aa):
MTDFAPRLRPLEAFPVQHEGRRVLALRDPAGYTDAIVLLPRVLLEIVSLFDGEHSIADIQAAIMRQHGELVSRERITEIADALDEQGFLDSPHFAERRAAIDHAFLEAPTRPAAHGGGAYPLDPSEIHAFFDGFFAPPEGPGPVDGSGPGRPRVAGIIAPHIDFHRGRSAYAWAYRDLAERSDADLFVIFGTSHTGMAHPFALTLKAYESPLGQVPVDREFTNALAKRARQDCFGSEGAHRKEHSIEFQAVFLRYLFAGRREIAIVPILAS

Radius of gyration: 23.3 Å; chains: 1; bounding box: 58×49×65 Å

pLDDT: mean 94.22, std 6.51, range [45.22, 98.81]

Foldseek 3Di:
DPFFQWAFDDWDWDWDQDPNDIWIKTDHLLPLARDIGTQDPLNCLLNVRSHRPAGLVNSQVVSCVPPVDRDDSVNSVVSRVVCVVRLRTPDPSVVVSVVVVLVVCVPDQAQELQCEPPLADLAPVRRLVLLQQLQPDPLAVHDLPLPLPPPAADPDFDADLPRCVVRRRSNRVRVSSCLNRDPAQEAEDEFEQPDDDPDQKAWDQHWYQGSLGTAHAPNVVLVVCCVVVPDNNHRVVSSSRSGRRVSVVSHVVSSSPRVNGRHHYTYMYGD